Protein AF-A0A6C0KZI4-F1 (afdb_monomer)

Radius of gyration: 25.74 Å; Cα contacts (8 Å, |Δi|>4): 347; chains: 1; bounding box: 73×32×68 Å

Mean predicted aligned error: 11.59 Å

pLDDT: mean 83.64, std 12.95, range [33.88, 98.19]

Structure (mmCIF, N/CA/C/O backbone):
data_AF-A0A6C0KZI4-F1
#
_entry.id   AF-A0A6C0KZI4-F1
#
loop_
_atom_site.group_PDB
_atom_site.id
_atom_site.type_symbol
_atom_site.label_atom_id
_atom_site.label_alt_id
_atom_site.label_comp_id
_atom_site.label_asym_id
_atom_site.label_entity_id
_atom_site.label_seq_id
_atom_site.pdbx_PDB_ins_code
_atom_site.Cartn_x
_atom_site.Cartn_y
_atom_site.Cartn_z
_atom_site.occupancy
_atom_site.B_iso_or_equiv
_atom_site.auth_seq_id
_atom_site.auth_comp_id
_atom_site.auth_asym_id
_atom_site.auth_atom_id
_atom_site.pdbx_PDB_model_num
ATOM 1 N N . MET A 1 1 ? 4.232 13.228 -20.401 1.00 78.75 1 MET A N 1
ATOM 2 C CA . MET A 1 1 ? 4.445 11.769 -20.528 1.00 78.75 1 MET A CA 1
ATOM 3 C C . MET A 1 1 ? 5.920 11.418 -20.723 1.00 78.75 1 MET A C 1
ATOM 5 O O . MET A 1 1 ? 6.438 10.649 -19.926 1.00 78.75 1 MET A O 1
ATOM 9 N N . THR A 1 2 ? 6.624 12.038 -21.676 1.00 82.88 2 THR A N 1
ATOM 10 C CA . THR A 1 2 ? 8.046 11.784 -22.002 1.00 82.88 2 THR A CA 1
ATOM 11 C C . THR A 1 2 ? 8.991 11.798 -20.796 1.00 82.88 2 THR A C 1
ATOM 13 O O . THR A 1 2 ? 9.773 10.871 -20.620 1.00 82.88 2 THR A O 1
ATOM 16 N N . ARG A 1 3 ? 8.866 12.778 -19.887 1.00 87.00 3 ARG A N 1
ATOM 17 C CA . ARG A 1 3 ? 9.689 12.846 -18.661 1.00 87.00 3 ARG A CA 1
ATOM 18 C C . ARG A 1 3 ? 9.517 11.627 -17.746 1.00 87.00 3 ARG A C 1
ATOM 20 O O . ARG A 1 3 ? 10.496 11.126 -17.206 1.00 87.00 3 ARG A O 1
ATOM 27 N N . SER A 1 4 ? 8.284 11.151 -17.574 1.00 86.81 4 SER A N 1
ATOM 28 C CA . SER A 1 4 ? 7.986 9.971 -16.752 1.00 86.81 4 SER A CA 1
ATOM 29 C C . SER A 1 4 ? 8.530 8.696 -17.393 1.00 86.81 4 SER A C 1
ATOM 31 O O . SER A 1 4 ? 9.061 7.845 -16.687 1.00 86.81 4 SER A O 1
ATOM 33 N N . GLN A 1 5 ? 8.450 8.599 -18.725 1.00 88.19 5 GLN A N 1
ATOM 34 C CA . GLN A 1 5 ? 9.019 7.480 -19.476 1.00 88.19 5 GLN A CA 1
ATOM 35 C C . GLN A 1 5 ? 10.543 7.452 -19.396 1.00 88.19 5 GLN A C 1
ATOM 37 O O . GLN A 1 5 ? 11.127 6.411 -19.108 1.00 88.19 5 GLN A O 1
ATOM 42 N N . ARG A 1 6 ? 11.184 8.613 -19.545 1.00 88.62 6 ARG A N 1
ATOM 43 C CA . ARG A 1 6 ? 12.628 8.761 -19.366 1.00 88.62 6 ARG A CA 1
ATOM 44 C C . ARG A 1 6 ? 13.077 8.349 -17.969 1.00 88.62 6 ARG A C 1
ATOM 46 O O . ARG A 1 6 ? 13.981 7.535 -17.845 1.00 88.62 6 ARG A O 1
ATOM 53 N N . TRP A 1 7 ? 12.400 8.829 -16.928 1.00 89.75 7 TRP A N 1
ATOM 54 C CA . TRP A 1 7 ? 12.717 8.445 -15.552 1.00 89.75 7 TRP A CA 1
ATOM 55 C C . TRP A 1 7 ? 12.572 6.932 -15.316 1.00 89.75 7 TRP A C 1
ATOM 57 O O . TRP A 1 7 ? 13.416 6.317 -14.667 1.00 89.75 7 TRP A O 1
ATOM 67 N N . ALA A 1 8 ? 11.532 6.302 -15.870 1.00 88.06 8 ALA A N 1
ATOM 68 C CA . ALA A 1 8 ? 11.351 4.858 -15.755 1.00 88.06 8 ALA A CA 1
ATOM 69 C C . ALA A 1 8 ? 12.446 4.079 -16.503 1.00 88.06 8 ALA A C 1
ATOM 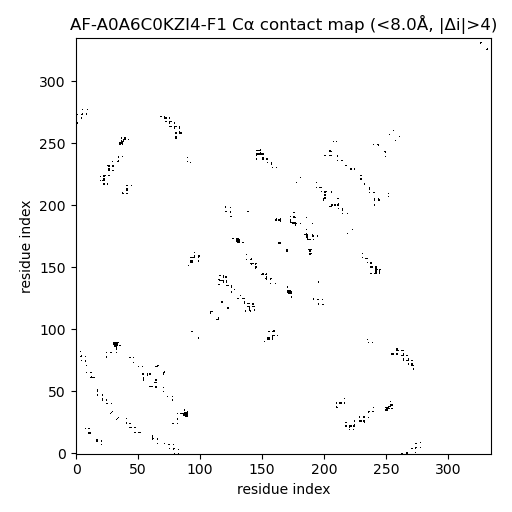71 O O . ALA A 1 8 ? 12.965 3.090 -15.985 1.00 88.06 8 ALA A O 1
ATOM 72 N N . ALA A 1 9 ? 12.843 4.551 -17.686 1.00 86.56 9 ALA A N 1
ATOM 73 C CA . ALA A 1 9 ? 13.948 3.985 -18.448 1.00 86.56 9 ALA A CA 1
ATOM 74 C C . ALA A 1 9 ? 15.293 4.135 -17.712 1.00 86.56 9 ALA A C 1
ATOM 76 O O . ALA A 1 9 ? 16.060 3.174 -17.637 1.00 86.56 9 ALA A O 1
ATOM 77 N N . GLU A 1 10 ? 15.559 5.290 -17.096 1.00 87.44 10 GLU A N 1
ATOM 78 C CA . GLU A 1 10 ? 16.732 5.525 -16.242 1.00 87.44 10 GLU A CA 1
ATOM 79 C C . GLU A 1 10 ? 16.726 4.593 -15.021 1.00 87.44 10 GLU A C 1
ATOM 81 O O . GLU A 1 10 ? 17.744 3.973 -14.708 1.00 87.44 10 GLU A O 1
ATOM 86 N N . LEU A 1 11 ? 15.568 4.408 -14.375 1.00 86.25 11 LEU A N 1
ATOM 87 C CA . LEU A 1 11 ? 15.424 3.489 -13.246 1.00 86.25 11 LEU A CA 1
ATOM 88 C C . LEU A 1 11 ? 15.812 2.058 -13.638 1.00 86.25 11 LEU A C 1
ATOM 90 O O . LEU A 1 11 ? 16.540 1.405 -12.892 1.00 86.25 11 LEU A O 1
ATOM 94 N N . LEU A 1 12 ? 15.382 1.575 -14.805 1.00 81.38 12 LEU A N 1
ATOM 95 C CA . LEU A 1 12 ? 15.759 0.249 -15.306 1.00 81.38 12 LEU A CA 1
ATOM 96 C C . LEU A 1 12 ? 17.228 0.099 -15.675 1.00 81.38 12 LEU A C 1
ATOM 98 O O . LEU A 1 12 ? 17.732 -1.020 -15.716 1.00 81.38 12 LEU A O 1
ATOM 102 N N . CYS A 1 13 ? 17.909 1.200 -15.980 1.00 76.88 13 CYS A N 1
ATOM 103 C CA . CYS A 1 13 ? 19.347 1.156 -16.200 1.00 76.88 13 CYS A CA 1
ATOM 104 C C . CYS A 1 13 ? 20.112 0.853 -14.901 1.00 76.88 13 CYS A C 1
ATOM 106 O O . CYS A 1 13 ? 21.297 0.538 -14.970 1.00 76.88 13 CYS A O 1
ATOM 108 N N . SER A 1 14 ? 19.455 0.923 -13.736 1.00 78.94 14 SER A N 1
ATOM 109 C CA . SER A 1 14 ? 20.041 0.554 -12.448 1.00 78.94 14 SER A CA 1
ATOM 110 C C . SER A 1 14 ? 19.835 -0.926 -12.108 1.00 78.94 14 SER A C 1
ATOM 112 O O . SER A 1 14 ? 18.779 -1.500 -12.370 1.00 78.94 14 SER A O 1
ATOM 114 N N . GLU A 1 15 ? 20.806 -1.520 -11.411 1.00 69.81 15 GLU A N 1
ATOM 115 C CA . GLU A 1 15 ? 20.783 -2.932 -10.982 1.00 69.81 15 GLU A CA 1
ATOM 116 C C . GLU A 1 15 ? 19.580 -3.302 -10.102 1.00 69.81 15 GLU A C 1
ATOM 118 O O . GLU A 1 15 ? 19.172 -4.457 -10.041 1.00 69.81 15 GLU A O 1
ATOM 123 N N . THR A 1 16 ? 18.976 -2.323 -9.423 1.00 76.31 16 THR A N 1
ATOM 124 C CA . THR A 1 16 ? 17.813 -2.542 -8.545 1.00 76.31 16 THR A CA 1
ATOM 125 C C . THR A 1 16 ? 16.510 -1.987 -9.123 1.00 76.31 16 THR A C 1
ATOM 127 O O . THR A 1 16 ? 15.483 -1.977 -8.436 1.00 76.31 16 THR A O 1
ATOM 130 N N . GLY A 1 17 ? 16.529 -1.555 -10.388 1.00 79.81 17 GLY A N 1
ATOM 131 C CA . GLY A 1 17 ? 15.449 -0.821 -11.041 1.00 79.81 17 GLY A CA 1
ATOM 132 C C . GLY A 1 17 ? 14.119 -1.559 -11.059 1.00 79.81 17 GLY A C 1
ATOM 133 O O . GLY A 1 17 ? 13.121 -1.050 -10.550 1.00 79.81 17 GLY A O 1
ATOM 134 N N . VAL A 1 18 ? 14.117 -2.799 -11.561 1.00 78.25 18 VAL A N 1
ATOM 135 C CA . VAL A 1 18 ? 12.909 -3.646 -11.661 1.00 78.25 18 VAL A CA 1
ATOM 136 C C . VAL A 1 18 ? 12.286 -3.887 -10.286 1.00 78.25 18 VAL A C 1
ATOM 138 O O . VAL A 1 18 ? 11.074 -3.799 -10.107 1.00 78.25 18 VAL A O 1
ATOM 141 N N . SER A 1 19 ? 13.126 -4.135 -9.281 1.00 75.31 19 SER A N 1
ATOM 142 C CA . SER A 1 19 ? 12.678 -4.366 -7.907 1.00 75.31 19 SER A CA 1
ATOM 143 C C . SER A 1 19 ? 12.056 -3.122 -7.266 1.00 75.31 19 SER A C 1
ATOM 145 O O . SER A 1 19 ? 11.149 -3.248 -6.446 1.00 75.31 19 SER A O 1
ATOM 147 N N . ARG A 1 20 ? 12.543 -1.923 -7.609 1.00 87.56 20 ARG A N 1
ATOM 148 C CA . ARG A 1 20 ? 12.025 -0.646 -7.092 1.00 87.56 20 ARG A CA 1
ATOM 149 C C . ARG A 1 20 ? 10.794 -0.155 -7.847 1.00 87.56 20 ARG A C 1
ATOM 151 O O . ARG A 1 20 ? 9.971 0.526 -7.243 1.00 87.56 20 ARG A O 1
ATOM 158 N N . LEU A 1 21 ? 10.654 -0.513 -9.123 1.00 88.88 21 LEU A N 1
ATOM 159 C CA . LEU A 1 21 ? 9.564 -0.052 -9.978 1.00 88.88 21 LEU A CA 1
ATOM 160 C C . LEU A 1 21 ? 8.192 -0.364 -9.370 1.00 88.88 21 LEU A C 1
ATOM 162 O O . LEU A 1 21 ? 7.370 0.535 -9.250 1.00 88.88 21 LEU A O 1
ATOM 166 N N . GLU A 1 22 ? 7.972 -1.592 -8.897 1.00 89.81 22 GLU A N 1
ATOM 167 C CA . GLU A 1 22 ? 6.695 -1.990 -8.286 1.00 89.81 22 GLU A CA 1
ATOM 168 C C . GLU A 1 22 ? 6.331 -1.142 -7.059 1.00 89.81 22 GLU A C 1
ATOM 170 O O . GLU A 1 22 ? 5.199 -0.681 -6.934 1.00 89.81 22 GLU A O 1
ATOM 175 N N . ALA A 1 23 ? 7.307 -0.867 -6.187 1.00 91.94 23 ALA A N 1
ATOM 176 C CA . ALA A 1 23 ? 7.100 -0.025 -5.011 1.00 91.94 23 ALA A CA 1
ATOM 177 C C . ALA A 1 23 ? 6.685 1.399 -5.404 1.00 91.94 23 ALA A C 1
ATOM 179 O O . ALA A 1 23 ? 5.841 2.007 -4.749 1.00 91.94 23 ALA A O 1
ATOM 180 N N . ILE A 1 24 ? 7.274 1.925 -6.479 1.00 92.31 24 ILE A N 1
ATOM 181 C CA . ILE A 1 24 ? 7.020 3.287 -6.951 1.00 92.31 24 ILE A CA 1
ATOM 182 C C . ILE A 1 24 ? 5.667 3.371 -7.659 1.00 92.31 24 ILE A C 1
ATOM 184 O O . ILE A 1 24 ? 4.913 4.302 -7.389 1.00 92.31 24 ILE A O 1
ATOM 188 N N . LEU A 1 25 ? 5.314 2.383 -8.487 1.00 92.44 25 LEU A N 1
ATOM 189 C CA . LEU A 1 25 ? 3.984 2.291 -9.098 1.00 92.44 25 LEU A CA 1
ATOM 190 C C . LEU A 1 25 ? 2.892 2.246 -8.021 1.00 92.44 25 LEU A C 1
ATOM 192 O O . LEU A 1 25 ? 1.944 3.029 -8.074 1.00 92.44 25 LEU A O 1
ATOM 196 N N . LEU A 1 26 ? 3.066 1.397 -7.001 1.00 93.50 26 LEU A N 1
ATOM 197 C CA . LEU A 1 26 ? 2.128 1.281 -5.884 1.00 93.50 26 LEU A CA 1
ATOM 198 C C . LEU A 1 26 ? 2.027 2.586 -5.076 1.00 93.50 26 LEU A C 1
ATOM 200 O O . LEU A 1 26 ? 0.925 3.022 -4.744 1.00 93.50 26 LEU A O 1
ATOM 204 N N . ALA A 1 27 ? 3.159 3.239 -4.800 1.00 92.94 27 ALA A N 1
ATOM 205 C CA . ALA A 1 27 ? 3.199 4.520 -4.099 1.00 92.94 27 ALA A CA 1
ATOM 206 C C . ALA A 1 27 ? 2.447 5.622 -4.867 1.00 92.94 27 ALA A C 1
ATOM 208 O O . ALA A 1 27 ? 1.532 6.237 -4.319 1.00 92.94 27 ALA A O 1
ATOM 209 N N . VAL A 1 28 ? 2.778 5.822 -6.146 1.00 91.62 28 VAL A N 1
ATOM 210 C CA . VAL A 1 28 ? 2.163 6.840 -7.018 1.00 91.62 28 VAL A CA 1
ATOM 211 C C . VAL A 1 28 ? 0.668 6.584 -7.193 1.00 91.62 28 VAL A C 1
ATOM 213 O O . VAL A 1 28 ? -0.128 7.524 -7.166 1.00 91.62 28 VAL A O 1
ATOM 216 N N . TRP A 1 29 ? 0.266 5.321 -7.336 1.00 92.62 29 TRP A N 1
ATOM 217 C CA . TRP A 1 29 ? -1.142 4.943 -7.367 1.00 92.62 29 TRP A CA 1
ATOM 218 C C . TRP A 1 29 ? -1.860 5.324 -6.079 1.00 92.62 29 TRP A C 1
ATOM 220 O O . TRP A 1 29 ? -2.878 6.005 -6.145 1.00 92.62 29 TRP A O 1
ATOM 230 N N . SER A 1 30 ? -1.316 4.949 -4.919 1.00 92.56 30 SER A N 1
ATOM 231 C CA . SER A 1 30 ? -1.952 5.232 -3.629 1.00 92.56 30 SER A CA 1
ATOM 232 C C . SER A 1 30 ? -2.103 6.733 -3.356 1.00 92.56 30 SER A C 1
ATOM 234 O O . SER A 1 30 ? -3.099 7.162 -2.784 1.00 92.56 30 SER A O 1
ATOM 236 N N . GLU A 1 31 ? -1.147 7.549 -3.806 1.00 89.62 31 GLU A N 1
ATOM 237 C CA . GLU A 1 31 ? -1.160 8.998 -3.581 1.00 89.62 31 GLU A CA 1
ATOM 238 C C . GLU A 1 31 ? -2.122 9.728 -4.531 1.00 89.62 31 GLU A C 1
ATOM 240 O O . GLU A 1 31 ? -2.792 10.680 -4.130 1.00 89.62 31 GLU A O 1
ATOM 245 N N . HIS A 1 32 ? -2.217 9.294 -5.792 1.00 86.56 32 HIS A N 1
ATOM 246 C CA . HIS A 1 32 ? -2.852 10.100 -6.841 1.00 86.56 32 HIS A CA 1
ATOM 247 C C . HIS A 1 32 ? -4.094 9.488 -7.492 1.00 86.56 32 HIS A C 1
ATOM 249 O O . HIS A 1 32 ? -4.856 10.212 -8.135 1.00 86.56 32 HIS A O 1
ATOM 255 N N . VAL A 1 33 ? -4.268 8.173 -7.396 1.00 84.94 33 VAL A N 1
ATOM 256 C CA . VAL A 1 33 ? -5.307 7.429 -8.122 1.00 84.94 33 VAL A CA 1
ATOM 257 C C . VAL A 1 33 ? -6.252 6.739 -7.142 1.00 84.94 33 VAL A C 1
ATOM 259 O O . VAL A 1 33 ? -7.464 6.919 -7.216 1.00 84.94 33 VAL A O 1
ATOM 262 N N . GLY A 1 34 ? -5.688 5.990 -6.198 1.00 84.19 34 GLY A N 1
ATOM 263 C CA . GLY A 1 34 ? -6.394 5.423 -5.062 1.00 84.19 34 GLY A CA 1
ATOM 264 C C . GLY A 1 34 ? -7.451 4.371 -5.416 1.00 84.19 34 GLY A C 1
ATOM 265 O O . GLY A 1 34 ? -7.349 3.632 -6.397 1.00 84.19 34 GLY A O 1
ATOM 266 N N . SER A 1 35 ? -8.481 4.309 -4.572 1.00 82.19 35 SER A N 1
ATOM 267 C CA . SER A 1 35 ? -9.512 3.264 -4.556 1.00 82.19 35 SER A CA 1
ATOM 268 C C . SER A 1 35 ? -10.380 3.200 -5.815 1.00 82.19 35 SER A C 1
ATOM 270 O O . SER A 1 35 ? -10.865 2.125 -6.164 1.00 82.19 35 SER A O 1
ATOM 272 N N . ALA A 1 36 ? -10.504 4.306 -6.556 1.00 79.06 36 ALA A N 1
ATOM 273 C CA . ALA A 1 36 ? -11.293 4.376 -7.786 1.00 79.06 36 ALA A CA 1
ATOM 274 C C . ALA A 1 36 ? -10.793 3.433 -8.896 1.00 79.06 36 ALA A C 1
ATOM 276 O O . ALA A 1 36 ? -11.540 3.116 -9.818 1.00 79.06 36 ALA A O 1
ATOM 277 N N . LEU A 1 37 ? -9.530 3.001 -8.826 1.00 85.12 37 LEU A N 1
ATOM 278 C CA . LEU A 1 37 ? -8.912 2.070 -9.772 1.00 85.12 37 LEU A CA 1
ATOM 279 C C . LEU A 1 37 ? -8.245 0.918 -9.012 1.00 85.12 37 LEU A C 1
ATOM 281 O O . LEU A 1 37 ? -7.058 0.629 -9.166 1.00 85.12 37 LEU A O 1
ATOM 285 N N . ALA A 1 38 ? -9.043 0.263 -8.168 1.00 84.44 38 ALA A N 1
ATOM 286 C CA . ALA A 1 38 ? -8.627 -0.780 -7.234 1.00 84.44 38 ALA A CA 1
ATOM 287 C C . ALA A 1 38 ? -7.894 -1.977 -7.871 1.00 84.44 38 ALA A C 1
ATOM 289 O O . ALA A 1 38 ? -7.095 -2.623 -7.201 1.00 84.44 38 ALA A O 1
ATOM 290 N N . ARG A 1 39 ? -8.145 -2.294 -9.151 1.00 85.62 39 ARG A N 1
ATOM 291 C CA . ARG A 1 39 ? -7.550 -3.462 -9.834 1.00 85.62 39 ARG A CA 1
ATOM 292 C C . ARG A 1 39 ? -6.096 -3.254 -10.270 1.00 85.62 39 ARG A C 1
ATOM 294 O O . ARG A 1 39 ? -5.390 -4.213 -10.566 1.00 85.62 39 ARG A O 1
ATOM 301 N N . TRP A 1 40 ? -5.656 -2.004 -10.367 1.00 88.06 40 TRP A N 1
ATOM 302 C CA . TRP A 1 40 ? -4.408 -1.654 -11.043 1.00 88.06 40 TRP A CA 1
ATOM 303 C C . TRP A 1 40 ? -3.143 -2.222 -10.383 1.00 88.06 40 TRP A C 1
ATOM 305 O O . TRP A 1 40 ? -2.292 -2.717 -11.125 1.00 88.06 40 TRP A O 1
ATOM 315 N N . PRO A 1 41 ? -3.018 -2.259 -9.038 1.00 89.00 41 PRO A N 1
ATOM 316 C CA . PRO A 1 41 ? -1.892 -2.928 -8.390 1.00 89.00 41 PRO A CA 1
ATOM 317 C C . PRO A 1 41 ? -1.720 -4.387 -8.831 1.00 89.00 41 PRO A C 1
ATOM 319 O O . PRO A 1 41 ? -0.603 -4.798 -9.130 1.00 89.00 41 PRO A O 1
ATOM 322 N N . GLY A 1 42 ? -2.816 -5.144 -8.958 1.00 85.12 42 GLY A N 1
ATOM 323 C CA . GLY A 1 42 ? -2.777 -6.533 -9.424 1.00 85.12 42 GLY A CA 1
ATOM 324 C C . GLY A 1 42 ? -2.311 -6.673 -10.875 1.00 85.12 42 GLY A C 1
ATOM 325 O O . GLY A 1 42 ? -1.530 -7.569 -11.194 1.00 85.12 42 GLY A O 1
ATOM 326 N N . VAL A 1 43 ? -2.724 -5.749 -11.748 1.00 85.31 43 VAL A N 1
ATOM 327 C CA . VAL A 1 43 ? -2.271 -5.707 -13.149 1.00 85.31 43 VAL A CA 1
ATOM 328 C C . VAL A 1 43 ? -0.762 -5.473 -13.211 1.00 85.31 43 VAL A C 1
ATOM 330 O O . VAL A 1 43 ? -0.037 -6.253 -13.831 1.00 85.31 43 VAL A O 1
ATOM 333 N N . TRP A 1 44 ? -0.255 -4.452 -12.515 1.00 87.38 44 TRP A N 1
ATOM 334 C CA . TRP A 1 44 ? 1.183 -4.174 -12.498 1.00 87.38 44 TRP A CA 1
ATOM 335 C C . TRP A 1 44 ? 1.990 -5.279 -11.843 1.00 87.38 44 TRP A C 1
ATOM 337 O O . TRP A 1 44 ? 3.086 -5.555 -12.315 1.00 87.38 44 TRP A O 1
ATOM 347 N N . HIS A 1 45 ? 1.465 -5.936 -10.810 1.00 85.62 45 HIS A N 1
ATOM 348 C CA . HIS A 1 45 ? 2.127 -7.083 -10.200 1.00 85.62 45 HIS A CA 1
ATOM 349 C C . HIS A 1 45 ? 2.415 -8.178 -11.233 1.00 85.62 45 HIS A C 1
ATOM 351 O O . HIS A 1 45 ? 3.549 -8.648 -11.333 1.00 85.62 45 HIS A O 1
ATOM 357 N N . GLY A 1 46 ? 1.428 -8.507 -12.076 1.00 85.19 46 GLY A N 1
ATOM 358 C CA . GLY A 1 46 ? 1.604 -9.439 -13.191 1.00 85.19 46 GLY A CA 1
ATOM 359 C C . GLY A 1 46 ? 2.657 -8.966 -14.201 1.00 85.19 46 GLY A C 1
ATOM 360 O O . GLY A 1 46 ? 3.556 -9.726 -14.564 1.00 85.19 46 GLY A O 1
ATOM 361 N N . HIS A 1 47 ? 2.615 -7.691 -14.607 1.00 86.75 47 HIS A N 1
ATOM 362 C CA . HIS A 1 47 ? 3.631 -7.128 -15.509 1.00 86.75 47 HIS A CA 1
ATOM 363 C C . HIS A 1 47 ? 5.039 -7.150 -14.896 1.00 86.75 47 HIS A C 1
ATOM 365 O O . HIS A 1 47 ? 6.002 -7.473 -15.588 1.00 86.75 47 HIS A O 1
ATOM 371 N N . ILE A 1 48 ? 5.176 -6.841 -13.605 1.00 86.31 48 ILE A N 1
ATOM 372 C CA . ILE A 1 48 ? 6.450 -6.873 -12.880 1.00 86.31 48 ILE A CA 1
ATOM 373 C C . ILE A 1 48 ? 6.962 -8.308 -12.740 1.00 86.31 48 ILE A C 1
ATOM 375 O O . ILE A 1 48 ? 8.166 -8.519 -12.868 1.00 86.31 48 ILE A O 1
ATOM 379 N N . GLY A 1 49 ? 6.084 -9.290 -12.521 1.00 86.31 49 GLY A N 1
ATOM 380 C CA . GLY A 1 49 ? 6.435 -10.712 -12.555 1.00 86.31 49 GLY A CA 1
ATOM 381 C C . GLY A 1 49 ? 7.102 -11.090 -13.878 1.00 86.31 49 GLY A C 1
ATOM 382 O O . GLY A 1 49 ? 8.244 -11.546 -13.880 1.00 86.31 49 GLY A O 1
ATOM 383 N N . ALA A 1 50 ? 6.464 -10.749 -15.001 1.00 88.06 50 ALA A N 1
ATOM 384 C CA . ALA A 1 50 ? 7.026 -10.979 -16.333 1.00 88.06 50 ALA A CA 1
ATOM 385 C C . ALA A 1 50 ? 8.356 -10.231 -16.562 1.00 88.06 50 ALA A C 1
ATOM 387 O O . ALA A 1 50 ? 9.265 -10.744 -17.214 1.00 88.06 50 ALA A O 1
ATOM 388 N N . LEU A 1 51 ? 8.506 -9.019 -16.014 1.00 88.00 51 LEU A N 1
ATOM 389 C CA . LEU A 1 51 ? 9.768 -8.272 -16.072 1.00 88.00 51 LEU A CA 1
ATOM 390 C C . LEU A 1 51 ? 10.872 -8.948 -15.245 1.00 88.00 51 LEU A C 1
ATOM 392 O O . LEU A 1 51 ? 12.013 -9.011 -15.693 1.00 88.00 51 LEU A O 1
ATOM 396 N N . ARG A 1 52 ? 10.561 -9.486 -14.062 1.00 86.19 52 ARG A N 1
ATOM 397 C CA . ARG A 1 52 ? 11.525 -10.243 -13.244 1.00 86.19 52 ARG A CA 1
ATOM 398 C C . ARG A 1 52 ? 11.966 -11.519 -13.948 1.00 86.19 52 ARG A C 1
ATOM 400 O O . ARG A 1 52 ? 13.159 -11.799 -13.991 1.00 86.19 52 ARG A O 1
ATOM 407 N N . GLU A 1 53 ? 11.027 -12.255 -14.533 1.00 88.00 53 GLU A N 1
ATOM 408 C CA . GLU A 1 53 ? 11.324 -13.447 -15.328 1.00 88.00 53 GLU A CA 1
ATOM 409 C C . GLU A 1 53 ? 12.235 -13.115 -16.505 1.00 88.00 53 GLU A C 1
ATOM 411 O O . GLU A 1 53 ? 13.271 -13.754 -16.674 1.00 88.00 53 GLU A O 1
ATOM 416 N N . ALA A 1 54 ? 11.916 -12.076 -17.278 1.00 88.12 54 ALA A N 1
ATOM 417 C CA . ALA A 1 54 ? 12.752 -11.665 -18.399 1.00 88.12 54 ALA A CA 1
ATOM 418 C C . ALA A 1 54 ? 14.157 -11.209 -17.957 1.00 88.12 54 ALA A C 1
ATOM 420 O O . ALA A 1 54 ? 15.131 -11.453 -18.666 1.00 88.12 54 ALA A O 1
ATOM 421 N N . TRP A 1 55 ? 14.290 -10.599 -16.773 1.00 86.94 55 TRP A N 1
ATOM 422 C CA . TRP A 1 55 ? 15.593 -10.244 -16.197 1.00 86.94 55 TRP A CA 1
ATOM 423 C C . TRP A 1 55 ? 16.419 -11.479 -15.815 1.00 86.94 55 TRP A C 1
ATOM 425 O O . TRP A 1 55 ? 17.616 -11.528 -16.098 1.00 86.94 55 TRP A O 1
ATOM 435 N N . MET A 1 56 ? 15.780 -12.507 -15.248 1.00 85.88 56 MET A N 1
ATOM 436 C CA . MET A 1 56 ? 16.437 -13.787 -14.958 1.00 85.88 56 MET A CA 1
ATOM 437 C C . MET A 1 56 ? 16.887 -14.501 -16.241 1.00 85.88 56 MET A C 1
ATOM 439 O O . MET A 1 56 ? 18.017 -14.976 -16.303 1.00 85.88 56 MET A O 1
ATOM 443 N N . HIS A 1 57 ? 16.055 -14.516 -17.290 1.00 87.69 57 HIS A N 1
ATOM 444 C CA . HIS A 1 57 ? 16.414 -15.100 -18.592 1.00 87.69 57 HIS A CA 1
ATOM 445 C C . HIS A 1 57 ? 17.551 -14.346 -19.292 1.00 87.69 57 HIS A C 1
ATOM 447 O O . HIS A 1 57 ? 18.331 -14.947 -20.023 1.00 87.69 57 HIS A O 1
ATOM 453 N N . ALA A 1 58 ? 17.683 -13.042 -19.040 1.00 85.50 58 ALA A N 1
ATOM 454 C CA . ALA A 1 58 ? 18.817 -12.248 -19.501 1.00 85.50 58 ALA A CA 1
ATOM 455 C C . ALA A 1 58 ? 20.113 -12.514 -18.703 1.00 85.50 58 ALA A C 1
ATOM 457 O O . ALA A 1 58 ? 21.106 -11.821 -18.910 1.00 85.50 58 ALA A O 1
ATOM 458 N N . GLY A 1 59 ? 20.117 -13.464 -17.759 1.00 83.56 59 GLY A N 1
ATOM 459 C CA . GLY A 1 59 ? 21.278 -13.779 -16.923 1.00 83.56 59 GLY A CA 1
ATOM 460 C C . GLY A 1 59 ? 21.684 -12.639 -15.985 1.00 83.56 59 GLY A C 1
ATOM 461 O O . GLY A 1 59 ? 22.844 -12.554 -15.593 1.00 83.56 59 GLY A O 1
ATOM 462 N N . GLY A 1 60 ? 20.759 -11.726 -15.665 1.00 78.75 60 GLY A N 1
ATOM 463 C CA . GLY A 1 60 ? 21.058 -10.506 -14.914 1.00 78.75 60 GLY A CA 1
ATOM 464 C C . GLY A 1 60 ? 21.760 -9.408 -15.725 1.00 78.75 60 GLY A C 1
ATOM 465 O O . GLY A 1 60 ? 22.122 -8.378 -15.154 1.00 78.75 60 GLY A O 1
ATOM 466 N N . ASP A 1 61 ? 21.936 -9.574 -17.043 1.00 83.69 61 ASP A N 1
ATOM 467 C CA . ASP A 1 61 ? 22.491 -8.529 -17.905 1.00 83.69 61 ASP A CA 1
ATOM 468 C C . ASP A 1 61 ? 21.464 -7.407 -18.132 1.00 83.69 61 ASP A C 1
ATOM 470 O O . ASP A 1 61 ? 20.552 -7.497 -18.963 1.00 83.69 61 ASP A O 1
ATOM 474 N N . ASN A 1 62 ? 21.653 -6.296 -17.415 1.00 80.69 62 ASN A N 1
ATOM 475 C CA . ASN A 1 62 ? 20.814 -5.104 -17.531 1.00 80.69 62 ASN A CA 1
ATOM 476 C C . ASN A 1 62 ? 20.803 -4.515 -18.947 1.00 80.69 62 ASN A C 1
ATOM 478 O O . ASN A 1 62 ? 19.814 -3.890 -19.333 1.00 80.69 62 ASN A O 1
ATOM 482 N N . ARG A 1 63 ? 21.873 -4.688 -19.735 1.00 81.12 63 ARG A N 1
ATOM 483 C CA . ARG A 1 63 ? 21.945 -4.183 -21.109 1.00 81.12 63 ARG A CA 1
ATOM 484 C C . ARG A 1 63 ? 21.063 -5.012 -22.033 1.00 81.12 63 ARG A C 1
ATOM 486 O O . ARG A 1 63 ? 20.298 -4.420 -22.791 1.00 81.12 63 ARG A O 1
ATOM 493 N N . LEU A 1 64 ? 21.154 -6.339 -21.961 1.00 83.31 64 LEU A N 1
ATOM 494 C CA . LEU A 1 64 ? 20.292 -7.242 -22.728 1.00 83.31 64 LEU A CA 1
ATOM 495 C C . LEU A 1 64 ? 18.822 -7.036 -22.344 1.00 83.31 64 LEU A C 1
ATOM 497 O O . LEU A 1 64 ? 17.970 -6.850 -23.211 1.00 83.31 64 LEU A O 1
ATOM 501 N N . PHE A 1 65 ? 18.553 -6.959 -21.040 1.00 86.19 65 PHE A N 1
ATOM 502 C CA . PHE A 1 65 ? 17.226 -6.719 -20.489 1.00 86.19 65 PHE A CA 1
ATOM 503 C C . PHE A 1 65 ? 16.615 -5.399 -20.991 1.00 86.19 65 PHE A C 1
ATOM 505 O O . PHE A 1 65 ? 15.576 -5.395 -21.651 1.00 86.19 65 PHE A O 1
ATOM 512 N N . ARG A 1 66 ? 17.273 -4.255 -20.756 1.00 82.31 66 ARG A N 1
ATOM 513 C CA . ARG A 1 66 ? 16.710 -2.933 -21.101 1.00 82.31 66 ARG A CA 1
ATOM 514 C C . ARG A 1 66 ? 16.589 -2.684 -22.606 1.00 82.31 66 ARG A C 1
ATOM 516 O O . ARG A 1 66 ? 15.879 -1.767 -23.013 1.00 82.31 66 ARG A O 1
ATOM 523 N N . ASN A 1 67 ? 17.312 -3.443 -23.430 1.00 84.12 67 ASN A N 1
ATOM 524 C CA . ASN A 1 67 ? 17.280 -3.310 -24.886 1.00 84.12 67 ASN A CA 1
ATOM 525 C C . ASN A 1 67 ? 16.191 -4.146 -25.557 1.00 84.12 67 ASN A C 1
ATOM 527 O O . ASN A 1 67 ? 15.957 -3.967 -26.747 1.00 84.12 67 ASN A O 1
ATOM 531 N N . SER A 1 68 ? 15.492 -5.000 -24.810 1.00 88.31 68 SER A N 1
ATOM 532 C CA . SER A 1 68 ? 14.336 -5.723 -25.330 1.00 88.31 68 SER A CA 1
ATOM 533 C C . SER A 1 68 ? 13.156 -4.770 -25.571 1.00 88.31 68 SER A C 1
ATOM 535 O O . SER A 1 68 ? 12.660 -4.165 -24.612 1.00 88.31 68 SER A O 1
ATOM 537 N N . PRO A 1 69 ? 12.629 -4.665 -26.807 1.00 88.12 69 PRO A N 1
ATOM 538 C CA . PRO A 1 69 ? 11.460 -3.834 -27.091 1.00 88.12 69 PRO A CA 1
ATOM 539 C C . PRO A 1 69 ? 10.242 -4.228 -26.249 1.00 88.12 69 PRO A C 1
ATOM 541 O O . PRO A 1 69 ? 9.522 -3.367 -25.757 1.00 88.12 69 PRO A O 1
ATOM 544 N N . ALA A 1 70 ? 10.036 -5.527 -26.007 1.00 88.38 70 ALA A N 1
ATOM 545 C CA . ALA A 1 70 ? 8.926 -6.016 -25.192 1.00 88.38 70 ALA A CA 1
ATOM 546 C C . ALA A 1 70 ? 8.981 -5.492 -23.745 1.00 88.38 70 ALA A C 1
ATOM 548 O O . ALA A 1 70 ? 7.947 -5.161 -23.165 1.00 88.38 70 ALA A O 1
ATOM 549 N N . ILE A 1 71 ? 10.184 -5.378 -23.174 1.00 88.44 71 ILE A N 1
ATOM 550 C CA . ILE A 1 71 ? 10.403 -4.837 -21.824 1.00 88.44 71 ILE A CA 1
ATOM 551 C C . ILE A 1 71 ? 10.089 -3.341 -21.798 1.00 88.44 71 ILE A C 1
ATOM 553 O O . ILE A 1 71 ? 9.341 -2.883 -20.931 1.00 88.44 71 ILE A O 1
ATOM 557 N N . ARG A 1 72 ? 10.612 -2.593 -22.778 1.00 88.25 72 ARG A N 1
ATOM 558 C CA . ARG A 1 72 ? 10.373 -1.149 -22.918 1.00 88.25 72 ARG A CA 1
ATOM 559 C C . ARG A 1 72 ? 8.880 -0.843 -23.040 1.00 88.25 72 ARG A C 1
ATOM 561 O O . ARG A 1 72 ? 8.376 0.006 -22.310 1.00 88.25 72 ARG A O 1
ATOM 568 N N . HIS A 1 73 ? 8.162 -1.592 -23.881 1.00 88.56 73 HIS A N 1
ATOM 569 C CA . HIS A 1 73 ? 6.720 -1.431 -24.063 1.00 88.56 73 HIS A CA 1
ATOM 570 C C . HIS A 1 73 ? 5.926 -1.704 -22.780 1.00 88.56 73 HIS A C 1
ATOM 572 O O . HIS A 1 73 ? 5.107 -0.876 -22.393 1.00 88.56 73 HIS A O 1
ATOM 578 N N . LYS A 1 74 ? 6.194 -2.813 -22.072 1.00 89.00 74 LYS A N 1
ATOM 579 C CA . LYS A 1 74 ? 5.486 -3.138 -20.816 1.00 89.00 74 LYS A CA 1
ATOM 580 C C . LYS A 1 74 ? 5.635 -2.043 -19.761 1.00 89.00 74 LYS A C 1
ATOM 582 O O . LYS A 1 74 ? 4.716 -1.772 -18.997 1.00 89.00 74 LYS A O 1
ATOM 587 N N . ILE A 1 75 ? 6.800 -1.413 -19.700 1.00 88.06 75 ILE A N 1
ATOM 588 C CA . ILE A 1 75 ? 7.071 -0.369 -18.708 1.00 88.06 75 ILE A CA 1
ATOM 589 C C . ILE A 1 75 ? 6.433 0.941 -19.122 1.00 88.06 75 ILE A C 1
ATOM 591 O O . ILE A 1 75 ? 5.817 1.606 -18.287 1.00 88.06 75 ILE A O 1
ATOM 595 N N . ALA A 1 76 ? 6.521 1.265 -20.410 1.00 88.12 76 ALA A N 1
ATOM 596 C CA . ALA A 1 76 ? 5.845 2.421 -20.955 1.00 88.12 76 ALA A CA 1
ATOM 597 C C . ALA A 1 76 ? 4.334 2.355 -20.755 1.00 88.12 76 ALA A C 1
ATOM 599 O O . ALA A 1 76 ? 3.730 3.365 -20.401 1.00 88.12 76 ALA A O 1
ATOM 600 N N . GLU A 1 77 ? 3.755 1.165 -20.867 1.00 88.06 77 GLU A N 1
ATOM 601 C CA . GLU A 1 77 ? 2.362 0.886 -20.551 1.00 88.06 77 GLU A CA 1
ATOM 602 C C . GLU A 1 77 ? 2.050 1.108 -19.056 1.00 88.06 77 GLU A C 1
ATOM 604 O O . GLU A 1 77 ? 1.209 1.948 -18.729 1.00 88.06 77 GLU A O 1
ATOM 609 N N . CYS A 1 78 ? 2.774 0.457 -18.132 1.00 88.31 78 CYS A N 1
ATOM 610 C CA . CYS A 1 78 ? 2.563 0.620 -16.683 1.00 88.31 78 CYS A CA 1
ATOM 611 C C . CYS A 1 78 ? 2.648 2.088 -16.226 1.00 88.31 78 CYS A C 1
ATOM 613 O O . CYS A 1 78 ? 1.804 2.566 -15.464 1.00 88.31 78 CYS A O 1
ATOM 615 N N . VAL A 1 79 ? 3.665 2.813 -16.699 1.00 89.62 79 VAL A N 1
ATOM 616 C CA . VAL A 1 79 ? 3.876 4.234 -16.383 1.00 89.62 79 VAL A CA 1
ATOM 617 C C . VAL A 1 79 ? 2.840 5.102 -17.091 1.00 89.62 79 VAL A C 1
ATOM 619 O O . VAL A 1 79 ? 2.312 6.044 -16.499 1.00 89.62 79 VAL A O 1
ATOM 622 N N . GLY A 1 80 ? 2.523 4.775 -18.344 1.00 89.31 80 GLY A N 1
ATOM 623 C CA . GLY A 1 80 ? 1.547 5.472 -19.172 1.00 89.31 80 GLY A CA 1
ATOM 624 C C . GLY A 1 80 ? 0.183 5.515 -18.504 1.00 89.31 80 GLY A C 1
ATOM 625 O O . GLY A 1 80 ? -0.356 6.609 -18.336 1.00 89.31 80 GLY A O 1
ATOM 626 N N . TYR A 1 81 ? -0.307 4.366 -18.021 1.00 88.69 81 TYR A N 1
ATOM 627 C CA . TYR A 1 81 ? -1.572 4.264 -17.289 1.00 88.69 81 TYR A CA 1
ATOM 628 C C . TYR A 1 81 ? -1.636 5.228 -16.105 1.00 88.69 81 TYR A C 1
ATOM 630 O O . TYR A 1 81 ? -2.600 5.979 -15.973 1.00 88.69 81 TYR A O 1
ATOM 638 N N . LEU A 1 82 ? -0.586 5.288 -15.281 1.00 88.31 82 LEU A N 1
ATOM 639 C CA . LEU A 1 82 ? -0.529 6.224 -14.158 1.00 88.31 82 LEU A CA 1
ATOM 640 C C . LEU A 1 82 ? -0.491 7.687 -14.596 1.00 88.31 82 LEU A C 1
ATOM 642 O O . LEU A 1 82 ? -1.047 8.538 -13.903 1.00 88.31 82 LEU A O 1
ATOM 646 N N . VAL A 1 83 ? 0.170 8.008 -15.707 1.00 88.56 83 VAL A N 1
ATOM 647 C CA . VAL A 1 83 ? 0.278 9.386 -16.202 1.00 88.56 83 VAL A CA 1
ATOM 648 C C . VAL A 1 83 ? -1.062 9.894 -16.734 1.00 88.56 83 VAL A C 1
ATOM 650 O O . VAL A 1 83 ? -1.419 11.029 -16.427 1.00 88.56 83 VAL A O 1
ATOM 653 N N . VAL A 1 84 ? -1.801 9.074 -17.489 1.00 88.00 84 VAL A N 1
ATOM 654 C CA . VAL A 1 84 ? -3.092 9.474 -18.086 1.00 88.00 84 VAL A CA 1
ATOM 655 C C . VAL A 1 84 ? -4.280 9.319 -17.143 1.00 88.00 84 VAL A C 1
ATOM 657 O O . VAL A 1 84 ? -5.339 9.882 -17.407 1.00 88.00 84 VAL A O 1
ATOM 660 N N . ALA A 1 85 ? -4.127 8.555 -16.058 1.00 85.81 85 ALA A N 1
ATOM 661 C CA . ALA A 1 85 ? -5.193 8.339 -15.092 1.00 85.81 85 ALA A CA 1
ATOM 662 C C . ALA A 1 85 ? -5.752 9.663 -14.564 1.00 85.81 85 ALA A C 1
ATOM 664 O O . ALA A 1 85 ? -4.997 10.540 -14.123 1.00 85.81 85 ALA A O 1
ATOM 665 N N . ALA A 1 86 ? -7.082 9.757 -14.514 1.00 83.12 86 ALA A N 1
ATOM 666 C CA . ALA A 1 86 ? -7.754 10.823 -13.790 1.00 83.12 86 ALA A CA 1
ATOM 667 C C . ALA A 1 86 ? -7.295 10.804 -12.327 1.00 83.12 86 ALA A C 1
ATOM 669 O O . ALA A 1 86 ? -7.402 9.788 -11.635 1.00 83.12 86 ALA A O 1
ATOM 670 N N . LYS A 1 87 ? -6.763 11.933 -11.861 1.00 84.44 87 LYS A N 1
ATOM 671 C CA . LYS A 1 87 ? -6.268 12.067 -10.494 1.00 84.44 87 LYS A CA 1
ATOM 672 C C . LYS A 1 87 ? -7.465 12.193 -9.563 1.00 84.44 87 LYS A C 1
ATOM 674 O O . LYS A 1 87 ? -8.179 13.191 -9.601 1.00 84.44 87 LYS A O 1
ATOM 679 N N . LYS A 1 88 ? -7.696 11.163 -8.757 1.00 78.81 88 LYS A N 1
ATOM 680 C CA . LYS A 1 88 ? -8.755 11.120 -7.748 1.00 78.81 88 LYS A CA 1
ATOM 681 C C . LYS A 1 88 ? -8.092 10.897 -6.396 1.00 78.81 88 LYS A C 1
ATOM 683 O O . LYS A 1 88 ? -8.008 9.760 -5.937 1.00 78.81 88 LYS A O 1
ATOM 688 N N . PRO A 1 89 ? -7.541 11.959 -5.784 1.00 69.81 89 PRO A N 1
ATOM 689 C CA . PRO A 1 89 ? -6.904 11.815 -4.493 1.00 69.81 89 PRO A CA 1
ATOM 690 C C . PRO A 1 89 ? -7.944 11.330 -3.485 1.00 69.81 89 PRO A C 1
ATOM 692 O O . PRO A 1 89 ? -9.065 11.833 -3.403 1.00 69.81 89 PRO A O 1
ATOM 695 N N . ARG A 1 90 ? -7.550 10.317 -2.727 1.00 83.12 90 ARG A N 1
ATOM 696 C CA . ARG A 1 90 ? -8.291 9.807 -1.575 1.00 83.12 90 ARG A CA 1
ATOM 697 C C . ARG A 1 90 ? -8.516 10.911 -0.522 1.00 83.12 90 ARG A C 1
ATOM 699 O O . ARG A 1 90 ? -7.793 11.912 -0.526 1.00 83.12 90 ARG A O 1
ATOM 706 N N . PRO A 1 91 ? -9.456 10.724 0.426 1.00 84.44 91 PRO A N 1
ATOM 707 C CA . PRO A 1 91 ? -9.623 11.642 1.549 1.00 84.44 91 PRO A CA 1
ATOM 708 C C . PRO A 1 91 ? -8.304 11.902 2.285 1.00 84.44 91 PRO A C 1
ATOM 710 O O . PRO A 1 91 ? -7.474 10.997 2.441 1.00 84.44 91 PRO A O 1
ATOM 713 N N . SER A 1 92 ? -8.132 13.142 2.751 1.00 85.56 92 SER A N 1
ATOM 714 C CA . SER A 1 92 ? -6.941 13.556 3.495 1.00 85.56 92 SER A CA 1
ATOM 715 C C . SER A 1 92 ? -6.725 12.663 4.716 1.00 85.56 92 SER A C 1
ATOM 717 O O . SER A 1 92 ? -7.666 12.344 5.444 1.00 85.56 92 SER A O 1
ATOM 719 N N . VAL A 1 93 ? -5.476 12.260 4.947 1.00 89.19 93 VAL A N 1
ATOM 720 C CA . VAL A 1 93 ? -5.120 11.471 6.132 1.00 89.19 93 VAL A CA 1
ATOM 721 C C . VAL A 1 93 ? -4.805 12.409 7.271 1.00 89.19 93 VAL A C 1
ATOM 723 O O . VAL A 1 93 ? -3.947 13.279 7.084 1.00 89.19 93 VAL A O 1
ATOM 726 N N . PRO A 1 94 ? -5.402 12.187 8.454 1.00 90.25 94 PRO A N 1
ATOM 727 C CA . PRO A 1 94 ? -5.035 12.922 9.652 1.00 90.25 94 PRO A CA 1
ATOM 728 C C . PRO A 1 94 ? -3.518 12.935 9.856 1.00 90.25 94 PRO A C 1
ATOM 730 O O . PRO A 1 94 ? -2.816 11.939 9.614 1.00 90.25 94 PRO A O 1
ATOM 733 N N . LYS A 1 95 ? -2.974 14.073 10.288 1.00 89.44 95 LYS A N 1
ATOM 734 C CA . LYS A 1 95 ? -1.571 14.115 10.701 1.00 89.44 95 LYS A CA 1
ATOM 735 C C . LYS A 1 95 ? -1.458 13.440 12.064 1.00 89.44 95 LYS A C 1
ATOM 737 O O . LYS A 1 95 ? -2.384 13.488 12.867 1.00 89.44 95 LYS A O 1
ATOM 742 N N . SER A 1 96 ? -0.300 12.854 12.363 1.00 86.62 96 SER A N 1
ATOM 743 C CA . SER A 1 96 ? -0.059 12.251 13.682 1.00 86.62 96 SER A CA 1
ATOM 744 C C . SER A 1 96 ? -0.274 13.256 14.825 1.00 86.62 96 SER A C 1
ATOM 746 O O . SER A 1 96 ? -0.748 12.872 15.886 1.00 86.62 96 SER A O 1
ATOM 748 N N . THR A 1 97 ? -0.001 14.548 14.598 1.00 85.38 97 THR A N 1
ATOM 749 C CA . THR A 1 97 ? -0.286 15.632 15.555 1.00 85.38 97 THR A CA 1
ATOM 750 C C . THR A 1 97 ? -1.769 15.779 15.874 1.00 85.38 97 THR A C 1
ATOM 752 O O . THR A 1 97 ? -2.114 16.062 17.016 1.00 85.38 97 THR A O 1
ATOM 755 N N . ASP A 1 98 ? -2.634 15.594 14.879 1.00 85.19 98 ASP A N 1
ATOM 756 C CA . ASP A 1 98 ? -4.083 15.737 15.031 1.00 85.19 98 ASP A CA 1
ATOM 757 C C . ASP A 1 98 ? -4.620 14.552 15.837 1.00 85.19 98 ASP A C 1
ATOM 759 O O . ASP A 1 98 ? -5.355 14.727 16.806 1.00 85.19 98 ASP A O 1
ATOM 763 N N . VAL A 1 99 ? -4.120 13.352 15.528 1.00 85.56 99 VAL A N 1
ATOM 764 C CA . VAL A 1 99 ? -4.457 12.126 16.258 1.00 85.56 99 VAL A CA 1
ATOM 765 C C . VAL A 1 99 ? -4.064 12.205 17.733 1.00 85.56 99 VAL A C 1
ATOM 767 O O . VAL A 1 99 ? -4.844 11.810 18.593 1.00 85.56 99 VAL A O 1
ATOM 770 N N . PHE A 1 100 ? -2.887 12.752 18.056 1.00 80.88 100 PHE A N 1
ATOM 771 C CA . PHE A 1 100 ? -2.468 12.906 19.452 1.00 80.88 100 PHE A CA 1
ATOM 772 C C . PHE A 1 100 ? -3.303 13.917 20.238 1.00 80.88 100 PHE A C 1
ATOM 774 O O . PHE A 1 100 ? -3.511 13.711 21.430 1.00 80.88 100 PHE A O 1
ATOM 781 N N . LYS A 1 101 ? -3.799 14.984 19.602 1.00 81.06 101 LYS A N 1
ATOM 782 C CA . LYS A 1 101 ? -4.691 15.945 20.273 1.00 81.06 101 LYS A CA 1
ATOM 783 C C . LYS A 1 101 ? -6.010 15.294 20.676 1.00 81.06 101 LYS A C 1
ATOM 785 O O . LYS A 1 101 ? -6.518 15.548 21.761 1.00 81.06 101 LYS A O 1
ATOM 790 N N . GLU A 1 102 ? -6.535 14.427 19.820 1.00 82.00 102 GLU A N 1
ATOM 791 C CA . GLU A 1 102 ? -7.759 13.672 20.092 1.00 82.00 102 GLU A CA 1
ATOM 792 C C . GLU A 1 102 ? -7.520 12.453 20.999 1.00 82.00 102 GLU A C 1
ATOM 794 O O . GLU A 1 102 ? -8.472 11.895 21.547 1.00 82.00 102 GLU A O 1
ATOM 799 N N . ALA A 1 103 ? -6.262 12.048 21.203 1.00 76.81 103 ALA A N 1
ATOM 800 C CA . ALA A 1 103 ? -5.934 10.818 21.910 1.00 76.81 103 ALA A CA 1
ATOM 801 C C . ALA A 1 103 ? -6.430 10.799 23.360 1.00 76.81 103 ALA A C 1
ATOM 803 O O . ALA A 1 103 ? -6.889 9.758 23.819 1.00 76.81 103 ALA A O 1
ATOM 804 N N . GLU A 1 104 ? -6.384 11.924 24.077 1.00 74.75 104 GLU A N 1
ATOM 805 C CA . GLU A 1 104 ? -6.870 11.990 25.463 1.00 74.75 104 GLU A CA 1
ATOM 806 C C . GLU A 1 104 ? -8.395 11.845 25.549 1.00 74.75 104 GLU A C 1
ATOM 808 O O . GLU A 1 104 ? -8.898 11.052 26.346 1.00 74.75 104 GLU A O 1
ATOM 813 N N . ALA A 1 105 ? -9.138 12.513 24.662 1.00 78.44 105 ALA A N 1
ATOM 814 C CA . ALA A 1 105 ? -10.593 12.374 24.589 1.00 78.44 105 ALA A CA 1
ATOM 815 C C . ALA A 1 105 ? -11.005 10.940 24.222 1.00 78.44 105 ALA A C 1
ATOM 817 O O . ALA A 1 105 ? -11.940 10.374 24.789 1.00 78.44 105 ALA A O 1
ATOM 818 N N . VAL A 1 106 ? -10.274 10.317 23.298 1.00 82.00 106 VAL A N 1
ATOM 819 C CA . VAL A 1 106 ? -10.538 8.937 22.894 1.00 82.00 106 VAL A CA 1
ATOM 820 C C . VAL A 1 106 ? -10.144 7.941 23.982 1.00 82.00 106 VAL A C 1
ATOM 822 O O . VAL A 1 106 ? -10.887 6.990 24.206 1.00 82.00 106 VAL A O 1
ATOM 825 N N . LYS A 1 107 ? -9.039 8.155 24.707 1.00 80.69 107 LYS A N 1
ATOM 826 C CA . LYS A 1 107 ? -8.702 7.341 25.883 1.00 80.69 107 LYS A CA 1
ATOM 827 C C . LYS A 1 107 ? -9.824 7.405 26.910 1.00 80.69 107 LYS A C 1
ATOM 829 O O . LYS A 1 107 ? -10.258 6.350 27.355 1.00 80.69 107 LYS A O 1
ATOM 834 N N . ALA A 1 108 ? -10.322 8.595 27.244 1.00 79.12 108 ALA A N 1
ATOM 835 C CA . ALA A 1 108 ? -11.441 8.742 28.173 1.00 79.12 108 ALA A CA 1
ATOM 836 C C . ALA A 1 108 ? -12.675 7.948 27.706 1.00 79.12 108 ALA A C 1
ATOM 838 O O . ALA A 1 108 ? -13.224 7.171 28.483 1.00 79.12 108 ALA A O 1
ATOM 839 N N . ARG A 1 109 ? -13.027 8.040 26.415 1.00 81.69 109 ARG A N 1
ATOM 840 C CA . ARG A 1 109 ? -14.129 7.270 25.810 1.00 81.69 109 ARG A CA 1
ATOM 841 C C . ARG A 1 109 ? -13.926 5.751 25.886 1.00 81.69 109 ARG A C 1
ATOM 843 O O . ARG A 1 109 ? -14.861 4.999 26.126 1.00 81.69 109 ARG A O 1
ATOM 850 N N . LEU A 1 110 ? -12.700 5.277 25.672 1.00 83.31 110 LEU A N 1
ATOM 851 C CA . LEU A 1 110 ? -12.398 3.846 25.764 1.00 83.31 110 LEU A CA 1
ATOM 852 C C . LEU A 1 110 ? -12.524 3.319 27.204 1.00 83.31 110 LEU A C 1
ATOM 854 O O . LEU A 1 110 ? -12.857 2.151 27.383 1.00 83.31 110 LEU A O 1
ATOM 858 N N . HIS A 1 111 ? -12.293 4.161 28.218 1.00 79.44 111 HIS A N 1
ATOM 859 C CA . HIS A 1 111 ? -12.463 3.794 29.629 1.00 79.44 111 HIS A CA 1
ATOM 860 C C . HIS A 1 111 ? -13.915 3.928 30.119 1.00 79.44 111 HIS A C 1
ATOM 862 O O . HIS A 1 111 ? -14.278 3.256 31.080 1.00 79.44 111 HIS A O 1
ATOM 868 N N . SER A 1 112 ? -14.753 4.748 29.471 1.00 76.56 112 SER A N 1
ATOM 869 C CA . SER A 1 112 ? -16.166 4.941 29.844 1.00 76.56 112 SER A CA 1
ATOM 870 C C . SER A 1 112 ? -17.105 3.822 29.379 1.00 76.56 112 SER A C 1
ATOM 872 O O . SER A 1 112 ? -18.302 3.894 29.639 1.00 76.56 112 SER A O 1
ATOM 874 N N . GLY A 1 113 ? -16.588 2.780 28.717 1.00 74.94 113 GLY A N 1
ATOM 875 C CA . GLY A 1 113 ? -17.388 1.659 28.210 1.00 74.94 113 GLY A CA 1
ATOM 876 C C . GLY A 1 113 ? -17.947 1.857 26.797 1.00 74.94 113 GLY A C 1
ATOM 877 O O . GLY A 1 113 ? -18.591 0.953 26.278 1.00 74.94 113 GLY A O 1
ATOM 878 N N . ASP A 1 114 ? -17.635 2.975 26.133 1.00 80.62 114 ASP A N 1
ATOM 879 C CA . ASP A 1 114 ? -18.077 3.290 24.763 1.00 80.62 114 ASP A CA 1
ATOM 880 C C . ASP A 1 114 ? -17.139 2.723 23.6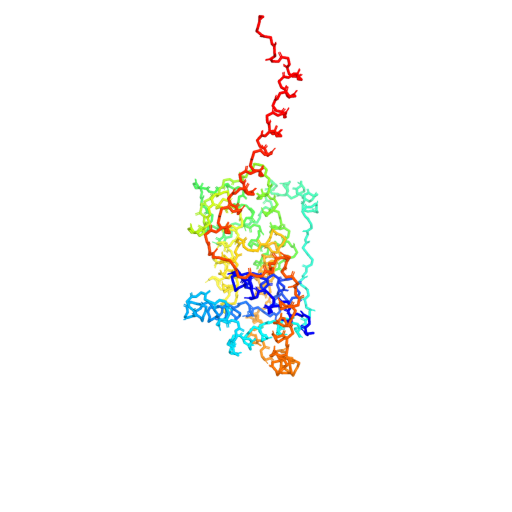77 1.00 80.62 114 ASP A C 1
ATOM 882 O O . ASP A 1 114 ? -17.060 3.236 22.553 1.00 80.62 114 ASP A O 1
ATOM 886 N N . ALA A 1 115 ? -16.362 1.693 24.016 1.00 86.31 115 ALA A N 1
ATOM 887 C CA . ALA A 1 115 ? -15.482 1.020 23.070 1.00 86.31 115 ALA A CA 1
ATOM 888 C C . ALA A 1 115 ? -16.296 0.180 22.076 1.00 86.31 115 ALA A C 1
ATOM 890 O O . ALA A 1 115 ? -17.317 -0.416 22.423 1.00 86.31 115 ALA A O 1
ATOM 891 N N . ALA A 1 116 ? -15.820 0.103 20.833 1.00 91.06 116 ALA A N 1
ATOM 892 C CA . ALA A 1 116 ? -16.426 -0.754 19.826 1.00 91.06 116 ALA A CA 1
ATOM 893 C C . ALA A 1 116 ? -16.511 -2.215 20.318 1.00 91.06 116 ALA A C 1
ATOM 895 O O . ALA A 1 116 ? -15.551 -2.717 20.919 1.00 91.06 116 ALA A O 1
ATOM 896 N N . PRO A 1 117 ? -17.622 -2.922 20.030 1.00 91.94 117 PRO A N 1
ATOM 897 C CA . PRO A 1 117 ? -17.755 -4.327 20.389 1.00 91.94 117 PRO A CA 1
ATOM 898 C C . PRO A 1 117 ? -16.709 -5.167 19.654 1.00 91.94 117 PRO A C 1
ATOM 900 O O . PRO A 1 117 ? -16.181 -4.749 18.616 1.00 91.94 117 PRO A O 1
ATOM 903 N N . ASP A 1 118 ? -16.449 -6.371 20.164 1.00 93.88 118 ASP A N 1
ATOM 904 C CA . ASP A 1 118 ? -15.503 -7.292 19.540 1.00 93.88 118 ASP A CA 1
ATOM 905 C C . ASP A 1 118 ? -15.835 -7.531 18.070 1.00 93.88 118 ASP A C 1
ATOM 907 O O . ASP A 1 118 ? -16.955 -7.897 17.703 1.00 93.88 118 ASP A O 1
ATOM 911 N N . GLN A 1 119 ? -14.837 -7.305 17.222 1.00 97.12 119 GLN A N 1
ATOM 912 C CA . GLN A 1 119 ? -14.979 -7.450 15.790 1.00 97.12 119 GLN A CA 1
ATOM 913 C C . GLN A 1 119 ? -14.403 -8.792 15.318 1.00 97.12 119 GLN A C 1
ATOM 915 O O . GLN A 1 119 ? -13.376 -9.254 15.828 1.00 97.12 119 GLN A O 1
ATOM 920 N N . PRO A 1 120 ? -15.049 -9.451 14.340 1.00 96.75 120 PRO A N 1
ATOM 921 C CA . PRO A 1 120 ? -14.740 -10.833 13.999 1.00 96.75 120 PRO A CA 1
ATOM 922 C C . PRO A 1 120 ? -13.343 -11.019 13.398 1.00 96.75 120 PRO A C 1
ATOM 924 O O . PRO A 1 120 ? -12.719 -12.048 13.657 1.00 96.75 120 PRO A O 1
ATOM 927 N N . SER A 1 121 ? -12.851 -10.082 12.580 1.00 97.56 121 SER A N 1
ATOM 928 C CA . SER A 1 121 ? -11.514 -10.203 11.985 1.00 97.56 121 SER A CA 1
ATOM 929 C C . SER A 1 121 ? -10.423 -9.928 13.012 1.00 97.56 121 SER A C 1
ATOM 931 O O . SER A 1 121 ? -9.449 -10.673 13.089 1.00 97.56 121 SER A O 1
ATOM 933 N N . THR A 1 122 ? -10.625 -8.931 13.867 1.00 97.50 122 THR A N 1
ATOM 934 C CA . THR A 1 122 ? -9.727 -8.608 14.976 1.00 97.50 122 THR A CA 1
ATOM 935 C C . THR A 1 122 ? -9.605 -9.784 15.931 1.00 97.50 122 THR A C 1
ATOM 937 O O . THR A 1 122 ? -8.488 -10.180 16.246 1.00 97.50 122 THR A O 1
ATOM 940 N N . TYR A 1 123 ? -10.726 -10.403 16.313 1.00 96.38 123 TYR A N 1
ATOM 941 C CA . TYR A 1 123 ? -10.736 -11.587 17.173 1.00 96.38 123 TYR A CA 1
ATOM 942 C C . TYR A 1 123 ? -9.905 -12.751 16.607 1.00 96.38 123 TYR A C 1
ATOM 944 O O . TYR A 1 123 ? -9.236 -13.444 17.363 1.00 96.38 123 TYR A O 1
ATOM 952 N N . ARG A 1 124 ? -9.919 -12.967 15.284 1.00 96.81 124 ARG A N 1
ATOM 953 C CA . ARG A 1 124 ? -9.136 -14.039 14.639 1.00 96.81 124 ARG A CA 1
ATOM 954 C C . ARG A 1 124 ? -7.656 -13.709 14.479 1.00 96.81 124 ARG A C 1
ATOM 956 O O . ARG A 1 124 ? -6.832 -14.616 14.419 1.00 96.81 124 ARG A O 1
ATOM 963 N N . VAL A 1 125 ? -7.329 -12.432 14.311 1.00 96.94 125 VAL A N 1
ATOM 964 C CA . VAL A 1 125 ? -5.970 -11.985 13.981 1.00 96.94 125 VAL A CA 1
ATOM 965 C C . VAL A 1 125 ? -5.155 -11.690 15.235 1.00 96.94 125 VAL A C 1
ATOM 967 O O . VAL A 1 125 ? -3.943 -11.917 15.226 1.00 96.94 125 VAL A O 1
ATOM 970 N N . TRP A 1 126 ? -5.793 -11.158 16.277 1.00 97.12 126 TRP A N 1
ATOM 971 C CA . TRP A 1 126 ? -5.178 -10.848 17.564 1.00 97.12 126 TRP A CA 1
ATOM 972 C C . TRP A 1 126 ? -5.012 -12.106 18.419 1.00 97.12 126 TRP A C 1
ATOM 974 O O . TRP A 1 126 ? -5.918 -12.926 18.517 1.00 97.12 126 TRP A O 1
ATOM 984 N N . GLU A 1 127 ? -3.858 -12.231 19.065 1.00 95.75 127 GLU A N 1
ATOM 985 C CA . GLU A 1 127 ? -3.459 -13.415 19.819 1.00 95.75 127 GLU A CA 1
ATOM 986 C C . GLU A 1 127 ? -3.109 -13.050 21.259 1.00 95.75 127 GLU A C 1
ATOM 988 O O . GLU A 1 127 ? -2.070 -12.445 21.527 1.00 95.75 127 GLU A O 1
ATOM 993 N N . THR A 1 128 ? -3.947 -13.484 22.204 1.00 93.75 128 THR A N 1
ATOM 994 C CA . THR A 1 128 ? -3.877 -13.131 23.635 1.00 93.75 128 THR A CA 1
ATOM 995 C C . THR A 1 128 ? -2.502 -13.330 24.276 1.00 93.75 128 THR A C 1
ATOM 997 O O . THR A 1 128 ? -2.151 -12.618 25.211 1.00 93.75 128 THR A O 1
ATOM 1000 N N . ARG A 1 129 ? -1.731 -14.325 23.818 1.00 94.62 129 ARG A N 1
ATOM 1001 C CA . ARG A 1 129 ? -0.429 -14.683 24.408 1.00 94.62 129 ARG A CA 1
ATOM 1002 C C . ARG A 1 129 ? 0.740 -13.854 23.879 1.00 94.62 129 ARG A C 1
ATOM 1004 O O . ARG A 1 129 ? 1.785 -13.830 24.519 1.00 94.62 129 ARG A O 1
ATOM 1011 N N . GLU A 1 130 ? 0.591 -13.228 22.717 1.00 93.94 130 GLU A N 1
ATOM 1012 C CA . GLU A 1 130 ? 1.709 -12.617 21.989 1.00 93.94 130 GLU A CA 1
ATOM 1013 C C . GLU A 1 130 ? 1.488 -11.134 21.672 1.00 93.94 130 GLU A C 1
ATOM 1015 O O . GLU A 1 130 ? 2.449 -10.365 21.612 1.00 93.94 130 GLU A O 1
ATOM 1020 N N . ASP A 1 131 ? 0.237 -10.721 21.466 1.00 95.25 131 ASP A N 1
ATOM 1021 C CA . ASP A 1 131 ? -0.120 -9.337 21.190 1.00 95.25 131 ASP A CA 1
ATOM 1022 C C . ASP A 1 131 ? -0.553 -8.602 22.457 1.00 95.25 131 ASP A C 1
ATOM 1024 O O . ASP A 1 131 ? -1.253 -9.132 23.320 1.00 95.25 131 ASP A O 1
ATOM 1028 N N . ALA A 1 132 ? -0.209 -7.319 22.532 1.00 93.56 132 ALA A N 1
ATOM 1029 C CA . ALA A 1 132 ? -0.681 -6.449 23.594 1.00 93.56 132 ALA A CA 1
ATOM 1030 C C . ALA A 1 132 ? -2.225 -6.361 23.588 1.00 93.56 132 ALA A C 1
ATOM 1032 O O . ALA A 1 132 ? -2.820 -6.218 22.513 1.00 93.56 132 ALA A O 1
ATOM 1033 N N . PRO A 1 133 ? -2.892 -6.344 24.759 1.00 91.94 133 PRO A N 1
ATOM 1034 C CA . PRO A 1 133 ? -4.345 -6.167 24.849 1.00 91.94 133 PRO A CA 1
ATOM 1035 C C . PRO A 1 133 ? -4.848 -4.902 24.143 1.00 91.94 133 PRO A C 1
ATOM 1037 O O . PRO A 1 133 ? -5.885 -4.924 23.486 1.00 91.94 133 PRO A O 1
ATOM 1040 N N . THR A 1 134 ? -4.066 -3.819 24.183 1.00 90.75 134 THR A N 1
ATOM 1041 C CA . THR A 1 134 ? -4.373 -2.559 23.491 1.00 90.75 134 THR A CA 1
ATOM 1042 C C . THR A 1 134 ? -4.560 -2.742 21.981 1.00 90.75 134 THR A C 1
ATOM 1044 O O . THR A 1 134 ? -5.379 -2.046 21.384 1.00 90.75 134 THR A O 1
ATOM 1047 N N . LEU A 1 135 ? -3.852 -3.689 21.346 1.00 93.38 135 LEU A N 1
ATOM 1048 C CA . LEU A 1 135 ? -4.013 -3.959 19.913 1.00 93.38 135 LEU A CA 1
ATOM 1049 C C . LEU A 1 135 ? -5.388 -4.541 19.581 1.00 93.38 135 LEU A C 1
ATOM 1051 O O . LEU A 1 135 ? -5.911 -4.237 18.511 1.00 93.38 135 LEU A O 1
ATOM 1055 N N . ARG A 1 136 ? -6.005 -5.305 20.491 1.00 94.94 136 ARG A N 1
ATOM 1056 C CA . ARG A 1 136 ? -7.383 -5.781 20.314 1.00 94.94 136 ARG A CA 1
ATOM 1057 C C . ARG A 1 136 ? -8.357 -4.614 20.279 1.00 94.94 136 ARG A C 1
ATOM 1059 O O . ARG A 1 136 ? -9.147 -4.516 19.349 1.00 94.94 136 ARG A O 1
ATOM 1066 N N . THR A 1 137 ? -8.265 -3.701 21.245 1.00 93.69 137 THR A N 1
ATOM 1067 C CA . THR A 1 137 ? -9.145 -2.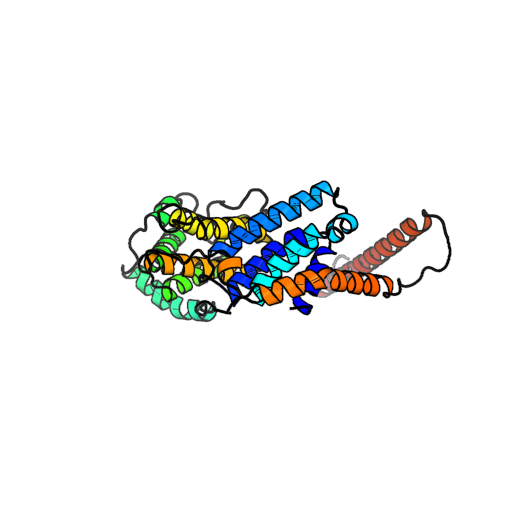525 21.311 1.00 93.69 137 THR A CA 1
ATOM 1068 C C . THR A 1 137 ? -9.002 -1.651 20.067 1.00 93.69 137 THR A C 1
ATOM 1070 O O . THR A 1 137 ? -9.998 -1.299 19.441 1.00 93.69 137 THR A O 1
ATOM 1073 N N . LEU A 1 138 ? -7.764 -1.346 19.660 1.00 94.44 138 LEU A N 1
ATOM 1074 C CA . LEU A 1 138 ? -7.502 -0.534 18.467 1.00 94.44 138 LEU A CA 1
ATOM 1075 C C . LEU A 1 138 ? -7.925 -1.245 17.171 1.00 94.44 138 LEU A C 1
ATOM 1077 O O . LEU A 1 138 ? -8.450 -0.600 16.264 1.00 94.44 138 LEU A O 1
ATOM 1081 N N . GLY A 1 139 ? -7.721 -2.563 17.085 1.00 96.88 139 GLY A N 1
ATOM 1082 C CA . GLY A 1 139 ? -8.183 -3.388 15.968 1.00 96.88 139 GLY A CA 1
ATOM 1083 C C . GLY A 1 139 ? -9.707 -3.389 15.846 1.00 96.88 139 GLY A C 1
ATOM 1084 O O . GLY A 1 139 ? -10.222 -3.109 14.764 1.00 96.88 139 GLY A O 1
ATOM 1085 N N . ASN A 1 140 ? -10.420 -3.593 16.960 1.00 97.38 140 ASN A N 1
ATOM 1086 C CA . ASN A 1 140 ? -11.883 -3.575 17.016 1.00 97.38 140 ASN A CA 1
ATOM 1087 C C . ASN A 1 140 ? -12.433 -2.221 16.558 1.00 97.38 140 ASN A C 1
ATOM 1089 O O . ASN A 1 140 ? -13.338 -2.156 15.735 1.00 97.38 140 ASN A O 1
ATOM 1093 N N . GLU A 1 141 ? -11.860 -1.128 17.049 1.00 96.69 141 GLU A N 1
ATOM 1094 C CA . GLU A 1 141 ? -12.260 0.225 16.671 1.00 96.69 141 GLU A CA 1
ATOM 1095 C C . GLU A 1 141 ? -12.035 0.531 15.181 1.00 96.69 141 GLU A C 1
ATOM 1097 O O . GLU A 1 141 ? -12.898 1.120 14.521 1.00 96.69 141 GLU A O 1
ATOM 1102 N N . LEU A 1 142 ? -10.893 0.106 14.634 1.00 97.88 142 LEU A N 1
ATOM 1103 C CA . LEU A 1 142 ? -10.582 0.248 13.214 1.00 97.88 142 LEU A CA 1
ATOM 1104 C C . LEU A 1 142 ? -11.531 -0.587 12.347 1.00 97.88 142 LEU A C 1
ATOM 1106 O O . LEU A 1 142 ? -12.131 -0.063 11.408 1.00 97.88 142 LEU A O 1
ATOM 1110 N N . GLU A 1 143 ? -11.684 -1.874 12.656 1.00 97.94 143 GLU A N 1
ATOM 1111 C CA . GLU A 1 143 ? -12.556 -2.774 11.904 1.00 97.94 143 GLU A CA 1
ATOM 1112 C C . GLU A 1 143 ? -14.017 -2.322 11.982 1.00 97.94 143 GLU A C 1
ATOM 1114 O O . GLU A 1 143 ? -14.697 -2.292 10.957 1.00 97.94 143 GLU A O 1
ATOM 1119 N N . HIS A 1 144 ? -14.486 -1.895 13.156 1.00 97.12 144 HIS A N 1
ATOM 1120 C CA . HIS A 1 144 ? -15.834 -1.368 13.332 1.00 97.12 144 HIS A CA 1
ATOM 1121 C C . HIS A 1 144 ? -16.062 -0.120 12.472 1.00 97.12 144 HIS A C 1
ATOM 1123 O O . HIS A 1 144 ? -17.069 -0.027 11.767 1.00 97.12 144 HIS A O 1
ATOM 1129 N N . ALA A 1 145 ? -15.110 0.819 12.463 1.00 96.62 145 ALA A N 1
ATOM 1130 C CA . ALA A 1 145 ? -15.187 2.007 11.616 1.00 96.62 145 ALA A CA 1
ATOM 1131 C C . ALA A 1 145 ? -15.223 1.652 10.119 1.00 96.62 145 ALA A C 1
ATOM 1133 O O . ALA A 1 145 ? -15.948 2.287 9.355 1.00 96.62 145 ALA A O 1
ATOM 1134 N N . ILE A 1 146 ? -14.496 0.617 9.691 1.00 97.00 146 ILE A N 1
ATOM 1135 C CA . ILE A 1 146 ? -14.537 0.134 8.305 1.00 97.00 146 ILE A CA 1
ATOM 1136 C C . ILE A 1 146 ? -15.884 -0.525 7.985 1.00 97.00 146 ILE A C 1
ATOM 1138 O O . ILE A 1 146 ? -16.505 -0.185 6.980 1.00 97.00 146 ILE A O 1
ATOM 1142 N N . ARG A 1 147 ? -16.372 -1.428 8.845 1.00 95.06 147 ARG A N 1
ATOM 1143 C CA . ARG A 1 147 ? -17.646 -2.155 8.668 1.00 95.06 147 ARG A CA 1
ATOM 1144 C C . ARG A 1 147 ? -18.883 -1.265 8.747 1.00 95.06 147 ARG A C 1
ATOM 1146 O O . ARG A 1 147 ? -19.928 -1.638 8.231 1.00 95.06 147 ARG A O 1
ATOM 1153 N N . THR A 1 148 ? -18.763 -0.091 9.356 1.00 94.94 148 THR A N 1
ATOM 1154 C CA . THR A 1 148 ? -19.791 0.965 9.357 1.00 94.94 148 THR A CA 1
ATOM 1155 C C . THR A 1 148 ? -19.512 2.056 8.316 1.00 94.94 148 THR A C 1
ATOM 1157 O O . THR A 1 148 ? -20.203 3.071 8.263 1.00 94.94 148 THR A O 1
ATOM 1160 N N . ALA A 1 149 ? -18.486 1.857 7.484 1.00 94.38 149 ALA A N 1
ATOM 1161 C CA . ALA A 1 149 ? -18.025 2.751 6.432 1.00 94.38 149 ALA A CA 1
ATOM 1162 C C . ALA A 1 149 ? -17.758 4.210 6.854 1.00 94.38 149 ALA A C 1
ATOM 1164 O O . ALA A 1 149 ? -17.887 5.155 6.062 1.00 94.38 149 ALA A O 1
ATOM 1165 N N . GLN A 1 150 ? -17.322 4.395 8.097 1.00 94.50 150 GLN A N 1
ATOM 1166 C CA . GLN A 1 150 ? -16.872 5.664 8.655 1.00 94.50 150 GLN A CA 1
ATOM 1167 C C . GLN A 1 150 ? -15.408 5.913 8.272 1.00 94.50 150 GLN A C 1
ATOM 1169 O O . GLN A 1 150 ? -14.499 5.799 9.093 1.00 94.50 150 GLN A O 1
ATOM 1174 N N . THR A 1 151 ? -15.165 6.265 7.004 1.00 94.38 151 THR A N 1
ATOM 1175 C CA . THR A 1 151 ? -13.812 6.424 6.437 1.00 94.38 151 THR A CA 1
ATOM 1176 C C . THR A 1 151 ? -12.907 7.336 7.267 1.00 94.38 151 THR A C 1
ATOM 1178 O O . THR A 1 151 ? -11.779 6.952 7.558 1.00 94.38 151 THR A O 1
ATOM 1181 N N . SER A 1 152 ? -13.383 8.506 7.706 1.00 93.38 152 SER A N 1
ATOM 1182 C CA . SER A 1 152 ? -12.571 9.431 8.514 1.00 93.38 152 SER A CA 1
ATOM 1183 C C . SER A 1 152 ? -12.146 8.818 9.853 1.00 93.38 152 SER A C 1
ATOM 1185 O O . SER A 1 152 ? -10.983 8.929 10.237 1.00 93.38 152 SER A O 1
ATOM 1187 N N . ARG A 1 153 ? -13.058 8.101 10.526 1.00 93.25 153 ARG A N 1
ATOM 1188 C CA . ARG A 1 153 ? -12.776 7.400 11.789 1.00 93.25 153 ARG A CA 1
ATOM 1189 C C . ARG A 1 153 ? -11.822 6.223 11.576 1.00 93.25 153 ARG A C 1
ATOM 1191 O O . ARG A 1 153 ? -10.907 6.026 12.366 1.00 93.25 153 ARG A O 1
ATOM 1198 N N . ALA A 1 154 ? -11.979 5.474 10.487 1.00 96.50 154 ALA A N 1
ATOM 1199 C CA . ALA A 1 154 ? -11.064 4.388 10.144 1.00 96.50 154 ALA A CA 1
ATOM 1200 C C . ALA A 1 154 ? -9.642 4.909 9.857 1.00 96.50 154 ALA A C 1
ATOM 1202 O O . ALA A 1 154 ? -8.660 4.352 10.345 1.00 96.50 154 ALA A O 1
ATOM 1203 N N . LEU A 1 155 ? -9.518 6.019 9.119 1.00 95.62 155 LEU A N 1
ATOM 1204 C CA . LEU A 1 155 ? -8.228 6.660 8.850 1.00 95.62 155 LEU A CA 1
ATOM 1205 C C . LEU A 1 155 ? -7.564 7.193 10.124 1.00 95.62 155 LEU A C 1
ATOM 1207 O O . LEU A 1 155 ? -6.349 7.068 10.266 1.00 95.62 155 LEU A O 1
ATOM 1211 N N . PHE A 1 156 ? -8.341 7.743 11.057 1.00 94.25 156 PHE A N 1
ATOM 1212 C CA . PHE A 1 156 ? -7.850 8.140 12.375 1.00 94.25 156 PHE A CA 1
ATOM 1213 C C . PHE A 1 156 ? -7.199 6.962 13.115 1.00 94.25 156 PHE A C 1
ATOM 1215 O O . PHE A 1 156 ? -6.033 7.048 13.507 1.00 94.25 156 PHE A O 1
ATOM 1222 N N . TRP A 1 157 ? -7.905 5.833 13.228 1.00 95.62 157 TRP A N 1
ATOM 1223 C CA . TRP A 1 157 ? -7.391 4.649 13.921 1.00 95.62 157 TRP A CA 1
ATOM 1224 C C . TRP A 1 157 ? -6.167 4.042 13.245 1.00 95.62 157 TRP A C 1
ATOM 1226 O O . TRP A 1 157 ? -5.202 3.688 13.924 1.00 95.62 157 TRP A O 1
ATOM 1236 N N . LEU A 1 158 ? -6.160 3.997 11.911 1.00 96.44 158 LEU A N 1
ATOM 1237 C CA . LEU A 1 158 ? -4.989 3.587 11.144 1.00 96.44 158 LEU A CA 1
ATOM 1238 C C . LEU A 1 158 ? -3.760 4.439 11.499 1.00 96.44 158 LEU A C 1
ATOM 1240 O O . LEU A 1 158 ? -2.689 3.901 11.783 1.00 96.44 158 LEU A O 1
ATOM 1244 N N . VAL A 1 159 ? -3.900 5.769 11.474 1.00 94.44 159 VAL A N 1
ATOM 1245 C CA . VAL A 1 159 ? -2.788 6.685 11.767 1.00 94.44 159 VAL A CA 1
ATOM 1246 C C . VAL A 1 159 ? -2.340 6.543 13.211 1.00 94.44 159 VAL A C 1
ATOM 1248 O O . VAL A 1 159 ? -1.134 6.567 13.457 1.00 94.44 159 VAL A O 1
ATOM 1251 N N . TRP A 1 160 ? -3.263 6.359 14.156 1.00 92.69 160 TRP A N 1
ATOM 1252 C CA . TRP A 1 160 ? -2.903 6.139 15.552 1.00 92.69 160 TRP A CA 1
ATOM 1253 C C . TRP A 1 160 ? -2.043 4.886 15.703 1.00 92.69 160 TRP A C 1
ATOM 1255 O O . TRP A 1 160 ? -0.926 4.978 16.209 1.00 92.69 160 TRP A O 1
ATOM 1265 N N . ILE A 1 161 ? -2.497 3.741 15.187 1.00 94.06 161 ILE A N 1
ATOM 1266 C CA . ILE A 1 161 ? -1.753 2.476 15.271 1.00 94.06 161 ILE A CA 1
ATOM 1267 C C . ILE A 1 161 ? -0.349 2.631 14.667 1.00 94.06 161 ILE A C 1
ATOM 1269 O O . ILE A 1 161 ? 0.640 2.276 15.305 1.00 94.06 161 ILE A O 1
ATOM 1273 N N . LEU A 1 162 ? -0.231 3.234 13.479 1.00 92.75 162 LEU A N 1
ATOM 1274 C CA . LEU A 1 162 ? 1.070 3.479 12.841 1.00 92.75 162 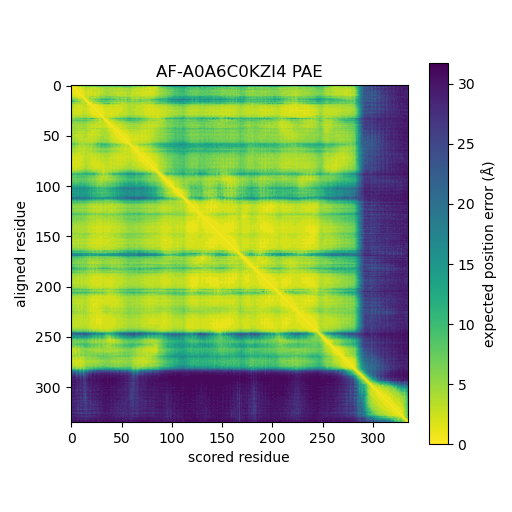LEU A CA 1
ATOM 1275 C C . LEU A 1 162 ? 1.950 4.468 13.619 1.00 92.75 162 LEU A C 1
ATOM 1277 O O . LEU A 1 162 ? 3.173 4.394 13.558 1.00 92.75 162 LEU A O 1
ATOM 1281 N N . THR A 1 163 ? 1.345 5.400 14.349 1.00 89.81 163 THR A N 1
ATOM 1282 C CA . THR A 1 163 ? 2.081 6.358 15.176 1.00 89.81 163 THR A CA 1
ATOM 1283 C C . THR A 1 163 ? 2.625 5.693 16.443 1.00 89.81 163 THR A C 1
ATOM 1285 O O . THR A 1 163 ? 3.743 6.005 16.847 1.00 89.81 163 THR A O 1
ATOM 1288 N N . LEU A 1 164 ? 1.893 4.737 17.033 1.00 89.31 164 LEU A N 1
ATOM 1289 C CA . LEU A 1 164 ? 2.388 3.915 18.149 1.00 89.31 164 LEU A CA 1
ATOM 1290 C C . LEU A 1 164 ? 3.577 3.041 17.732 1.00 89.31 164 LEU A C 1
ATOM 1292 O O . LEU A 1 164 ? 4.492 2.844 18.526 1.00 89.31 164 LEU A O 1
ATOM 1296 N N . ASP A 1 165 ? 3.606 2.577 16.480 1.00 87.50 165 ASP A N 1
ATOM 1297 C CA . ASP A 1 165 ? 4.711 1.774 15.937 1.00 87.50 165 ASP A CA 1
ATOM 1298 C C . ASP A 1 165 ? 6.062 2.515 15.966 1.00 87.50 165 ASP A C 1
ATOM 1300 O O . ASP A 1 165 ? 7.120 1.908 16.141 1.00 87.50 165 ASP A O 1
ATOM 1304 N N . GLY A 1 166 ? 6.024 3.844 15.817 1.00 83.12 166 GLY A N 1
ATOM 1305 C CA . GLY A 1 166 ? 7.201 4.715 15.835 1.00 83.12 166 GLY A CA 1
ATOM 1306 C C . GLY A 1 166 ? 7.662 5.155 17.229 1.00 83.12 166 GLY A C 1
ATOM 1307 O O . GLY A 1 166 ? 8.657 5.874 17.332 1.00 83.12 166 GLY A O 1
ATOM 1308 N N . GLN A 1 167 ? 6.956 4.776 18.299 1.00 84.00 167 GLN A N 1
ATOM 1309 C CA . GLN A 1 167 ? 7.319 5.154 19.667 1.00 84.00 167 GLN A CA 1
ATOM 1310 C C . GLN A 1 167 ? 8.437 4.268 20.234 1.00 84.00 167 GLN A C 1
ATOM 1312 O O . GLN A 1 167 ? 8.627 3.126 19.823 1.00 84.00 167 GLN A O 1
ATOM 1317 N N . LYS A 1 168 ? 9.183 4.793 21.221 1.00 75.69 168 LYS A N 1
ATOM 1318 C CA . LYS A 1 168 ? 10.279 4.057 21.884 1.00 75.69 168 LYS A CA 1
ATOM 1319 C C . LYS A 1 168 ? 9.784 2.791 22.594 1.00 75.69 168 LYS A C 1
ATOM 1321 O O . LYS A 1 168 ? 10.463 1.771 22.560 1.00 75.69 168 LYS A O 1
ATOM 1326 N N . SER A 1 169 ? 8.614 2.863 23.226 1.00 78.12 169 SER A N 1
ATOM 1327 C CA . SER A 1 169 ? 7.931 1.729 23.847 1.00 78.12 169 SER A CA 1
ATOM 1328 C C . SER A 1 169 ? 6.984 1.088 22.834 1.00 78.12 169 SER A C 1
ATOM 1330 O O . SER A 1 169 ? 5.822 1.482 22.728 1.00 78.12 169 SER A O 1
ATOM 1332 N N . GLN A 1 170 ? 7.488 0.128 22.062 1.00 78.25 170 GLN A N 1
ATOM 1333 C CA . GLN A 1 170 ? 6.648 -0.620 21.131 1.00 78.25 170 GLN A CA 1
ATOM 1334 C C . GLN A 1 170 ? 5.728 -1.577 21.892 1.00 78.25 170 GLN A C 1
ATOM 1336 O O . GLN A 1 170 ? 6.142 -2.236 22.848 1.00 78.25 170 GLN A O 1
ATOM 1341 N N . LEU A 1 171 ? 4.472 -1.654 21.454 1.00 87.19 171 LEU A N 1
ATOM 1342 C CA . LEU A 1 171 ? 3.528 -2.643 21.962 1.00 87.19 171 LEU A CA 1
ATOM 1343 C C . LEU A 1 171 ? 4.014 -4.054 21.611 1.00 87.19 171 LEU A C 1
ATOM 1345 O O . LEU A 1 171 ? 4.545 -4.284 20.523 1.00 87.19 171 LEU A O 1
ATOM 1349 N N . ALA A 1 172 ? 3.797 -5.003 22.523 1.00 89.81 172 ALA A N 1
ATOM 1350 C CA . ALA A 1 172 ? 4.029 -6.414 22.240 1.00 89.81 172 ALA A CA 1
ATOM 1351 C C . ALA A 1 172 ? 3.177 -6.856 21.039 1.00 89.81 172 ALA A C 1
ATOM 1353 O O . ALA A 1 172 ? 1.994 -6.516 20.949 1.00 89.81 172 ALA A O 1
ATOM 1354 N N . ILE A 1 173 ? 3.794 -7.583 20.108 1.00 93.56 173 ILE A N 1
ATOM 1355 C CA . ILE A 1 173 ? 3.150 -8.048 18.881 1.00 93.56 173 ILE A CA 1
ATOM 1356 C C . ILE A 1 173 ? 3.708 -9.411 18.446 1.00 93.56 173 ILE A C 1
ATOM 1358 O O . ILE A 1 173 ? 4.933 -9.634 18.409 1.00 93.56 173 ILE A O 1
ATOM 1362 N N . LYS A 1 174 ? 2.797 -10.307 18.053 1.00 94.06 174 LYS A N 1
ATOM 1363 C CA . LYS A 1 174 ? 3.092 -11.569 17.363 1.00 94.06 174 LYS A CA 1
ATOM 1364 C C . LYS A 1 174 ? 3.868 -11.310 16.081 1.00 94.06 174 LYS A C 1
ATOM 1366 O O . LYS A 1 174 ? 3.549 -10.406 15.305 1.00 94.06 174 LYS A O 1
ATOM 1371 N N . ASP A 1 175 ? 4.906 -12.111 15.853 1.00 92.81 175 ASP A N 1
ATOM 1372 C CA . ASP A 1 175 ? 5.692 -12.005 14.626 1.00 92.81 175 ASP A CA 1
ATOM 1373 C C . ASP A 1 175 ? 4.865 -12.490 13.424 1.00 92.81 175 ASP A C 1
ATOM 1375 O O . ASP A 1 175 ? 4.524 -13.665 13.312 1.00 92.81 175 ASP A O 1
ATOM 1379 N N . ARG A 1 176 ? 4.518 -11.551 12.541 1.00 93.69 176 ARG A N 1
ATOM 1380 C CA . ARG A 1 176 ? 3.726 -11.776 11.320 1.00 93.69 176 ARG A CA 1
ATOM 1381 C C . ARG A 1 176 ? 4.499 -11.425 10.053 1.00 93.69 176 ARG A C 1
ATOM 1383 O O . ARG A 1 176 ? 3.958 -11.520 8.952 1.00 93.69 176 ARG A O 1
ATOM 1390 N N . ALA A 1 177 ? 5.734 -10.954 10.195 1.00 92.75 177 ALA A N 1
ATOM 1391 C CA . ALA A 1 177 ? 6.490 -10.460 9.063 1.00 92.75 177 ALA A CA 1
ATOM 1392 C C . ALA A 1 177 ? 6.964 -11.627 8.183 1.00 92.75 177 ALA A C 1
ATOM 1394 O O . ALA A 1 177 ? 7.414 -12.653 8.714 1.00 92.75 177 ALA A O 1
ATOM 1395 N N . PRO A 1 178 ? 6.945 -11.471 6.845 1.00 90.88 178 PRO A N 1
ATOM 1396 C CA . PRO A 1 178 ? 7.538 -12.441 5.936 1.00 90.88 178 PRO A CA 1
ATOM 1397 C C . PRO A 1 178 ? 8.970 -12.801 6.341 1.00 90.88 178 PRO A C 1
ATOM 1399 O O . PRO A 1 178 ? 9.707 -11.970 6.873 1.00 90.88 178 PRO A O 1
ATOM 1402 N N . THR A 1 179 ? 9.396 -14.031 6.066 1.00 89.50 179 THR A N 1
ATOM 1403 C CA . THR A 1 179 ? 10.709 -14.564 6.483 1.00 89.50 179 THR A CA 1
ATOM 1404 C C . THR A 1 179 ? 11.898 -13.738 5.985 1.00 89.50 179 THR A C 1
ATOM 1406 O O . THR A 1 179 ? 12.913 -13.646 6.667 1.00 89.50 179 THR A O 1
ATOM 1409 N N . HIS A 1 180 ? 11.762 -13.076 4.834 1.00 86.25 180 HIS A N 1
ATOM 1410 C CA . HIS A 1 180 ? 12.795 -12.208 4.266 1.00 86.25 180 HIS A CA 1
ATOM 1411 C C . HIS A 1 180 ? 12.935 -10.846 4.978 1.00 86.25 180 HIS A C 1
ATOM 1413 O O . HIS A 1 180 ? 13.895 -10.117 4.728 1.00 86.25 180 HIS A O 1
ATOM 1419 N N . ILE A 1 181 ? 11.988 -10.464 5.841 1.00 89.56 181 ILE A N 1
ATOM 1420 C CA . ILE A 1 181 ? 12.079 -9.255 6.666 1.00 89.56 181 ILE A CA 1
ATOM 1421 C C . ILE A 1 181 ? 12.882 -9.593 7.918 1.00 89.56 181 ILE A C 1
ATOM 1423 O O . ILE A 1 181 ? 12.585 -10.569 8.598 1.00 89.56 181 ILE A O 1
ATOM 1427 N N . GLN A 1 182 ? 13.881 -8.782 8.255 1.00 87.00 182 GLN A N 1
ATOM 1428 C CA . GLN A 1 182 ? 14.761 -9.032 9.398 1.00 87.00 182 GLN A CA 1
ATOM 1429 C C . GLN A 1 182 ? 14.753 -7.875 10.406 1.00 87.00 182 GLN A C 1
ATOM 1431 O O . GLN A 1 182 ? 14.349 -6.750 10.100 1.00 87.00 182 GLN A O 1
ATOM 1436 N N . GLY A 1 183 ? 15.203 -8.167 11.629 1.00 87.25 183 GLY A N 1
ATOM 1437 C CA . GLY A 1 183 ? 15.403 -7.182 12.692 1.00 87.25 183 GLY A CA 1
ATOM 1438 C C . GLY A 1 183 ? 14.117 -6.518 13.191 1.00 87.25 183 GLY A C 1
ATOM 1439 O O . GLY A 1 183 ? 13.036 -7.107 13.173 1.00 87.25 183 GLY A O 1
ATOM 1440 N N . LYS A 1 184 ? 14.239 -5.258 13.633 1.00 85.44 184 LYS A N 1
ATOM 1441 C CA . LYS A 1 184 ? 13.144 -4.480 14.246 1.00 85.44 184 LYS A CA 1
ATOM 1442 C C . LYS A 1 184 ? 11.911 -4.352 13.346 1.00 85.44 184 LYS A C 1
ATOM 1444 O O . LYS A 1 184 ? 10.794 -4.300 13.845 1.00 85.44 184 LYS A O 1
ATOM 1449 N N . ALA A 1 185 ? 12.095 -4.373 12.024 1.00 86.38 185 ALA A N 1
ATOM 1450 C CA . ALA A 1 185 ? 10.994 -4.297 11.069 1.00 86.38 185 ALA A CA 1
ATOM 1451 C C . ALA A 1 185 ? 10.024 -5.486 11.169 1.00 86.38 185 ALA A C 1
ATOM 1453 O O . ALA A 1 185 ? 8.874 -5.336 10.765 1.00 86.38 185 ALA A O 1
ATOM 1454 N N . ARG A 1 186 ? 10.444 -6.639 11.721 1.00 90.50 186 ARG A N 1
ATOM 1455 C CA . ARG A 1 186 ? 9.559 -7.798 11.938 1.00 90.50 186 ARG A CA 1
ATOM 1456 C C . ARG A 1 186 ? 8.475 -7.542 12.985 1.00 90.50 186 ARG A C 1
ATOM 1458 O O . ARG A 1 186 ? 7.390 -8.104 12.899 1.00 90.50 186 ARG A O 1
ATOM 1465 N N . LYS A 1 187 ? 8.759 -6.669 13.954 1.00 89.75 187 LYS A N 1
ATOM 1466 C CA . LYS A 1 187 ? 7.866 -6.319 15.068 1.00 89.75 187 LYS A CA 1
ATOM 1467 C C . LYS A 1 187 ? 7.070 -5.034 14.819 1.00 89.75 187 LYS A C 1
ATOM 1469 O O . LYS A 1 187 ? 6.588 -4.420 15.758 1.00 89.75 187 LYS A O 1
ATOM 1474 N N . SER A 1 188 ? 6.923 -4.632 13.556 1.00 92.19 188 SER A N 1
ATOM 1475 C CA . SER A 1 188 ? 6.098 -3.477 13.198 1.00 92.19 188 SER A CA 1
ATOM 1476 C C . SER A 1 188 ? 4.604 -3.786 13.340 1.00 92.19 188 SER A C 1
ATOM 1478 O O . SER A 1 188 ? 4.124 -4.808 12.837 1.00 92.19 188 SER A O 1
ATOM 1480 N N . LEU A 1 189 ? 3.847 -2.860 13.934 1.00 94.94 189 LEU A N 1
ATOM 1481 C CA . LEU A 1 189 ? 2.381 -2.917 14.027 1.00 94.94 189 LEU A CA 1
ATOM 1482 C C . LEU A 1 189 ? 1.695 -2.939 12.654 1.00 94.94 189 LEU A C 1
ATOM 1484 O O . LEU A 1 189 ? 0.556 -3.387 12.522 1.00 94.94 189 LEU A O 1
ATOM 1488 N N . ALA A 1 190 ? 2.402 -2.532 11.600 1.00 95.25 190 ALA A N 1
ATOM 1489 C CA . ALA A 1 190 ? 1.922 -2.653 10.235 1.00 95.25 190 ALA A CA 1
ATOM 1490 C C . ALA A 1 190 ? 1.644 -4.100 9.803 1.00 95.25 190 ALA A C 1
ATOM 1492 O O . ALA A 1 190 ? 0.757 -4.328 8.981 1.00 95.25 190 ALA A O 1
ATOM 1493 N N . TRP A 1 191 ? 2.353 -5.089 10.357 1.00 95.62 191 TRP A N 1
ATOM 1494 C CA . TRP A 1 191 ? 2.087 -6.493 10.035 1.00 95.62 191 TRP A CA 1
ATOM 1495 C C . TRP A 1 191 ? 0.789 -6.999 10.662 1.00 95.62 191 TRP A C 1
ATOM 1497 O O . TRP A 1 191 ? 0.108 -7.828 10.061 1.00 95.62 191 TRP A O 1
ATOM 1507 N N . PHE A 1 192 ? 0.407 -6.465 11.826 1.00 96.81 192 PHE A N 1
ATOM 1508 C CA . PHE A 1 192 ? -0.924 -6.688 12.389 1.00 96.81 192 PHE A CA 1
ATOM 1509 C C . PHE A 1 192 ? -2.004 -6.067 11.494 1.00 96.81 192 PHE A C 1
ATOM 1511 O O . PHE A 1 192 ? -2.963 -6.751 11.151 1.00 96.81 192 PHE A O 1
ATOM 1518 N N . LEU A 1 193 ? -1.809 -4.826 11.027 1.00 97.75 193 LEU A N 1
ATOM 1519 C CA . LEU A 1 193 ? -2.735 -4.169 10.093 1.00 97.75 193 LEU A CA 1
ATOM 1520 C C . LEU A 1 193 ? -2.894 -4.946 8.778 1.00 97.75 193 LEU A C 1
ATOM 1522 O O . LEU A 1 193 ? -4.016 -5.150 8.321 1.00 97.75 193 LEU A O 1
ATOM 1526 N N . LEU A 1 194 ? -1.794 -5.425 8.183 1.00 97.06 194 LEU A N 1
ATOM 1527 C CA . LEU A 1 194 ? -1.850 -6.266 6.983 1.00 97.06 194 LEU A CA 1
ATOM 1528 C C . LEU A 1 194 ? -2.639 -7.552 7.233 1.00 97.06 194 LEU A C 1
ATOM 1530 O O . LEU A 1 194 ? -3.473 -7.911 6.408 1.00 97.06 194 LEU A O 1
ATOM 1534 N N . ALA A 1 195 ? -2.399 -8.239 8.352 1.00 97.44 195 ALA A N 1
ATOM 1535 C CA . ALA A 1 195 ? -3.133 -9.455 8.692 1.00 97.44 195 ALA A CA 1
ATOM 1536 C C . ALA A 1 195 ? -4.629 -9.183 8.919 1.00 97.44 195 ALA A C 1
ATOM 1538 O O . ALA A 1 195 ? -5.464 -9.932 8.415 1.00 97.44 195 ALA A O 1
ATOM 1539 N N . LEU A 1 196 ? -4.965 -8.080 9.597 1.00 98.19 196 LEU A N 1
ATOM 1540 C CA . LEU A 1 196 ? -6.343 -7.642 9.813 1.00 98.19 196 LEU A CA 1
ATOM 1541 C C . LEU A 1 196 ? -7.055 -7.385 8.484 1.00 98.19 196 LEU A C 1
ATOM 1543 O O . LEU A 1 196 ? -8.115 -7.952 8.228 1.00 98.19 196 LEU A O 1
ATOM 1547 N N . PHE A 1 197 ? -6.450 -6.588 7.603 1.00 98.06 197 PHE A N 1
ATOM 1548 C CA . PHE A 1 197 ? -7.033 -6.276 6.300 1.00 98.06 197 PHE A CA 1
ATOM 1549 C C . PHE A 1 197 ? -7.135 -7.502 5.386 1.00 98.06 197 PHE A C 1
ATOM 1551 O O . PHE A 1 197 ? -8.112 -7.610 4.649 1.00 98.06 197 PHE A O 1
ATOM 1558 N N . LYS A 1 198 ? -6.188 -8.448 5.463 1.00 97.00 198 LYS A N 1
ATOM 1559 C CA . LYS A 1 198 ? -6.274 -9.729 4.740 1.00 97.00 198 LYS A CA 1
ATOM 1560 C C . LYS A 1 198 ? -7.450 -10.575 5.218 1.00 97.00 198 LYS A C 1
ATOM 1562 O O . LYS A 1 198 ? -8.208 -11.064 4.386 1.00 97.00 198 LYS A O 1
ATOM 1567 N N . ASP A 1 199 ? -7.649 -10.720 6.531 1.00 97.19 199 ASP A N 1
ATOM 1568 C CA . ASP A 1 199 ? -8.809 -11.462 7.044 1.00 97.19 199 ASP A CA 1
ATOM 1569 C C . ASP A 1 199 ? -10.125 -10.779 6.638 1.00 97.19 199 ASP A C 1
ATOM 1571 O O . ASP A 1 199 ? -11.050 -11.441 6.172 1.00 97.19 199 ASP A O 1
ATOM 1575 N N . MET A 1 200 ? -10.189 -9.449 6.718 1.00 96.25 200 MET A N 1
ATOM 1576 C CA . MET A 1 200 ? -11.347 -8.675 6.267 1.00 96.25 200 MET A CA 1
ATOM 1577 C C . MET A 1 200 ? -11.653 -8.890 4.775 1.00 96.25 200 MET A C 1
ATOM 1579 O O . MET A 1 200 ? -12.800 -9.171 4.420 1.00 96.25 200 MET A O 1
ATOM 1583 N N . ALA A 1 201 ? -10.636 -8.798 3.912 1.00 93.88 201 ALA A N 1
ATOM 1584 C CA . ALA A 1 201 ? -10.751 -9.030 2.472 1.00 93.88 201 ALA A CA 1
ATOM 1585 C C . ALA A 1 201 ? -11.256 -10.453 2.171 1.00 93.88 201 ALA A C 1
ATOM 1587 O O . ALA A 1 201 ? -12.263 -10.621 1.477 1.00 93.88 201 ALA A O 1
ATOM 1588 N N . ALA A 1 202 ? -10.638 -11.468 2.785 1.00 93.56 202 ALA A N 1
ATOM 1589 C CA . ALA A 1 202 ? -11.006 -12.875 2.627 1.00 93.56 202 ALA A CA 1
ATOM 1590 C C . ALA A 1 202 ? -12.429 -13.204 3.119 1.00 93.56 202 ALA A C 1
ATOM 1592 O O . ALA A 1 202 ? -13.018 -14.203 2.710 1.00 93.56 202 ALA A O 1
ATOM 1593 N N . ARG A 1 203 ? -13.007 -12.372 3.995 1.00 91.12 203 ARG A N 1
ATOM 1594 C CA . ARG A 1 203 ? -14.329 -12.577 4.610 1.00 91.12 203 ARG A CA 1
ATOM 1595 C C . ARG A 1 203 ? -15.413 -11.686 4.002 1.00 91.12 203 ARG A C 1
ATOM 1597 O O . ARG A 1 203 ? -16.305 -11.211 4.701 1.00 91.12 203 ARG A O 1
ATOM 1604 N N . GLY A 1 204 ? -15.343 -11.490 2.688 1.00 84.38 204 GLY A N 1
ATOM 1605 C CA . GLY A 1 204 ? -16.405 -10.867 1.896 1.00 84.38 204 GLY A CA 1
ATOM 1606 C C . GLY A 1 204 ? -16.200 -9.383 1.600 1.00 84.38 204 GLY A C 1
ATOM 1607 O O . GLY A 1 204 ? -16.954 -8.827 0.798 1.00 84.38 204 GLY A O 1
ATOM 1608 N N . LEU A 1 205 ? -15.162 -8.747 2.163 1.00 86.94 205 LEU A N 1
ATOM 1609 C CA . LEU A 1 205 ? -14.833 -7.365 1.804 1.00 86.94 205 LEU A CA 1
ATOM 1610 C C . LEU A 1 205 ? -13.983 -7.245 0.530 1.00 86.94 205 LEU A C 1
ATOM 1612 O O . LEU A 1 205 ? -13.667 -6.133 0.124 1.00 86.94 205 LEU A O 1
ATOM 1616 N N . ASP A 1 206 ? -13.675 -8.352 -0.148 1.00 87.06 206 ASP A N 1
ATOM 1617 C CA . ASP A 1 206 ? -12.945 -8.330 -1.416 1.00 87.06 206 ASP A CA 1
ATOM 1618 C C . ASP A 1 206 ? -13.406 -9.407 -2.409 1.00 87.06 206 ASP A C 1
ATOM 1620 O O . ASP A 1 206 ? -12.713 -10.378 -2.702 1.00 87.06 206 ASP A O 1
ATOM 1624 N N . VAL A 1 207 ? -14.603 -9.225 -2.964 1.00 82.00 207 VAL A N 1
ATOM 1625 C CA . VAL A 1 207 ? -15.182 -10.174 -3.936 1.00 82.00 207 VAL A CA 1
ATOM 1626 C C . VAL A 1 207 ? -14.346 -10.285 -5.219 1.00 82.00 207 VAL A C 1
ATOM 1628 O O . VAL A 1 207 ? -14.328 -11.334 -5.853 1.00 82.00 207 VAL A O 1
ATOM 1631 N N . ASN A 1 208 ? -13.624 -9.224 -5.584 1.00 82.19 208 ASN A N 1
ATOM 1632 C CA . ASN A 1 208 ? -12.873 -9.145 -6.838 1.00 82.19 208 ASN A CA 1
ATOM 1633 C C . ASN A 1 208 ? -11.361 -9.366 -6.667 1.00 82.19 208 ASN A C 1
ATOM 1635 O O . ASN A 1 208 ? -10.611 -9.159 -7.621 1.00 82.19 208 ASN A O 1
ATOM 1639 N N . GLN A 1 209 ? -10.917 -9.757 -5.468 1.00 87.12 209 GLN A N 1
ATOM 1640 C CA . GLN A 1 209 ? -9.513 -9.993 -5.108 1.00 87.12 209 GLN A CA 1
ATOM 1641 C C . GLN A 1 209 ? -8.572 -8.787 -5.298 1.00 87.12 209 GLN A C 1
ATOM 1643 O O . GLN A 1 209 ? -7.349 -8.936 -5.271 1.00 87.12 209 GLN A O 1
ATOM 1648 N N . CYS A 1 210 ? -9.099 -7.578 -5.499 1.00 88.31 210 CYS A N 1
ATOM 1649 C CA . CYS A 1 210 ? -8.283 -6.401 -5.786 1.00 88.31 210 CYS A CA 1
ATOM 1650 C C . CYS A 1 210 ? -7.618 -5.843 -4.518 1.00 88.31 210 CYS A C 1
ATOM 1652 O O . CYS A 1 210 ? -6.479 -5.363 -4.561 1.00 88.31 210 CYS A O 1
ATOM 1654 N N . ILE A 1 211 ? -8.290 -5.954 -3.371 1.00 92.06 211 ILE A N 1
ATOM 1655 C CA . ILE A 1 211 ? -7.743 -5.544 -2.075 1.00 92.06 211 ILE A CA 1
ATOM 1656 C C . ILE A 1 211 ? -6.659 -6.531 -1.639 1.00 92.06 211 ILE A C 1
ATOM 1658 O O . ILE A 1 211 ? -5.568 -6.111 -1.261 1.00 92.06 211 ILE A O 1
ATOM 1662 N N . GLN A 1 212 ? -6.918 -7.831 -1.766 1.00 92.19 212 GLN A N 1
ATOM 1663 C CA . GLN A 1 212 ? -5.990 -8.913 -1.464 1.00 92.19 212 GLN A CA 1
ATOM 1664 C C . GLN A 1 212 ? -4.717 -8.790 -2.304 1.00 92.19 212 GLN A C 1
ATOM 1666 O O . GLN A 1 212 ? -3.621 -8.779 -1.749 1.00 92.19 212 GLN A O 1
ATOM 1671 N N . GLN A 1 213 ? -4.846 -8.572 -3.616 1.00 90.62 213 GLN A N 1
ATOM 1672 C CA . GLN A 1 213 ? -3.697 -8.319 -4.492 1.00 90.62 213 GLN A CA 1
ATOM 1673 C C . GLN A 1 213 ? -2.891 -7.097 -4.040 1.00 90.62 213 GLN A C 1
ATOM 1675 O O . GLN A 1 213 ? -1.664 -7.155 -3.979 1.00 90.62 213 GLN A O 1
ATOM 1680 N N . THR A 1 214 ? -3.559 -6.002 -3.669 1.00 93.31 214 THR A N 1
ATOM 1681 C CA . THR A 1 214 ? -2.885 -4.794 -3.167 1.00 93.31 214 THR A CA 1
ATOM 1682 C C . THR A 1 214 ? -2.148 -5.066 -1.850 1.00 93.31 214 THR A C 1
ATOM 1684 O O . THR A 1 214 ? -1.014 -4.616 -1.670 1.00 93.31 214 THR A O 1
ATOM 1687 N N . LEU A 1 215 ? -2.749 -5.837 -0.940 1.00 94.75 215 LEU A N 1
ATOM 1688 C CA . LEU A 1 215 ? -2.140 -6.259 0.325 1.00 94.75 215 LEU A CA 1
ATOM 1689 C C . LEU A 1 215 ? -0.901 -7.134 0.100 1.00 94.75 215 LEU A C 1
ATOM 1691 O O . LEU A 1 215 ? 0.121 -6.940 0.763 1.00 94.75 215 LEU A O 1
ATOM 1695 N N . ASP A 1 216 ? -0.967 -8.068 -0.846 1.00 92.12 216 ASP A N 1
ATOM 1696 C CA . ASP A 1 216 ? 0.149 -8.951 -1.185 1.00 92.12 216 ASP A CA 1
ATOM 1697 C C . ASP A 1 216 ? 1.296 -8.174 -1.845 1.00 92.12 216 ASP A C 1
ATOM 1699 O O . ASP A 1 216 ? 2.445 -8.292 -1.410 1.00 92.12 216 ASP A O 1
ATOM 1703 N N . CYS A 1 217 ? 0.987 -7.274 -2.785 1.00 91.25 217 CYS A N 1
ATOM 1704 C CA . CYS A 1 217 ? 1.966 -6.351 -3.367 1.00 91.25 217 CYS A CA 1
ATOM 1705 C C . CYS A 1 217 ? 2.655 -5.511 -2.284 1.00 91.25 217 CYS A C 1
ATOM 1707 O O . CYS A 1 217 ? 3.881 -5.390 -2.260 1.00 91.25 217 CYS A O 1
ATOM 1709 N N . THR A 1 218 ? 1.874 -4.966 -1.346 1.00 93.50 218 THR A N 1
ATOM 1710 C CA . THR A 1 218 ? 2.383 -4.145 -0.236 1.00 93.50 218 THR A CA 1
ATOM 1711 C C . THR A 1 218 ? 3.386 -4.919 0.617 1.00 93.50 218 THR A C 1
ATOM 1713 O O . THR A 1 218 ? 4.446 -4.386 0.952 1.00 93.50 218 THR A O 1
ATOM 1716 N N . ALA A 1 219 ? 3.090 -6.182 0.940 1.00 92.00 219 ALA A N 1
ATOM 1717 C CA . ALA A 1 219 ? 3.991 -7.035 1.710 1.00 92.00 219 ALA A CA 1
ATOM 1718 C C . ALA A 1 219 ? 5.302 -7.322 0.953 1.00 92.00 219 ALA A C 1
ATOM 1720 O O . ALA A 1 219 ? 6.377 -7.255 1.548 1.00 92.00 219 ALA A O 1
ATOM 1721 N N . ILE A 1 220 ? 5.227 -7.579 -0.357 1.00 89.12 220 ILE A N 1
ATOM 1722 C CA . ILE A 1 220 ? 6.390 -7.859 -1.220 1.00 89.12 220 ILE A CA 1
ATOM 1723 C C . ILE A 1 220 ? 7.320 -6.646 -1.332 1.00 89.12 220 ILE A C 1
ATOM 1725 O O . ILE A 1 220 ? 8.549 -6.774 -1.314 1.00 89.12 220 ILE A O 1
ATOM 1729 N N . VAL A 1 221 ? 6.750 -5.446 -1.450 1.00 90.44 221 VAL A N 1
ATOM 1730 C CA . VAL A 1 221 ? 7.520 -4.210 -1.636 1.00 90.44 221 VAL A CA 1
ATOM 1731 C C . VAL A 1 221 ? 7.761 -3.435 -0.342 1.00 90.44 221 VAL A C 1
ATOM 1733 O O . VAL A 1 221 ? 8.329 -2.345 -0.390 1.00 90.44 221 VAL A O 1
ATOM 1736 N N . TRP A 1 222 ? 7.415 -4.001 0.818 1.00 91.19 222 TRP A N 1
ATOM 1737 C CA . TRP A 1 222 ? 7.431 -3.328 2.120 1.00 91.19 222 TRP A CA 1
ATOM 1738 C C . TRP A 1 222 ? 8.715 -2.538 2.395 1.00 91.19 222 TRP A C 1
ATOM 1740 O O . TRP A 1 222 ? 8.673 -1.331 2.636 1.00 91.19 222 TRP A O 1
ATOM 1750 N N . ASN A 1 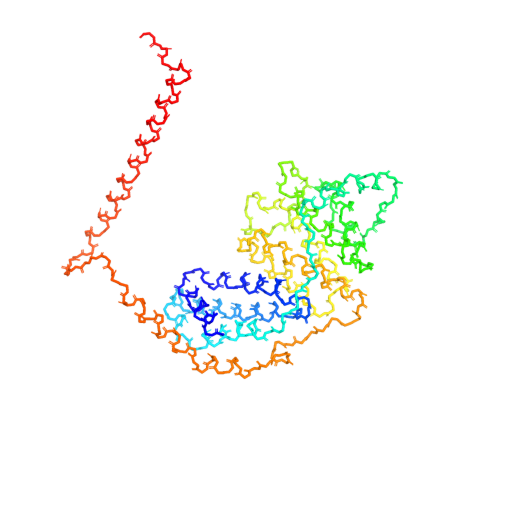223 ? 9.877 -3.192 2.289 1.00 88.88 223 ASN A N 1
ATOM 1751 C CA . ASN A 1 223 ? 11.181 -2.570 2.552 1.00 88.88 223 ASN A CA 1
ATOM 1752 C C . ASN A 1 223 ? 11.541 -1.454 1.561 1.00 88.88 223 ASN A C 1
ATOM 1754 O O . ASN A 1 223 ? 12.368 -0.604 1.875 1.00 88.88 223 ASN A O 1
ATOM 1758 N N . ARG A 1 224 ? 10.925 -1.455 0.377 1.00 90.19 224 ARG A N 1
ATOM 1759 C CA . ARG A 1 224 ? 11.156 -0.471 -0.688 1.00 90.19 224 ARG A CA 1
ATOM 1760 C C . ARG A 1 224 ? 10.177 0.697 -0.609 1.00 90.19 224 ARG A C 1
ATOM 1762 O O . ARG A 1 224 ? 10.487 1.781 -1.094 1.00 90.19 224 ARG A O 1
ATOM 1769 N N . LEU A 1 225 ? 9.024 0.500 0.027 1.00 89.50 225 LEU A N 1
ATOM 1770 C CA . LEU A 1 225 ? 8.123 1.586 0.387 1.00 89.50 225 LEU A CA 1
ATOM 1771 C C . LEU A 1 225 ? 8.736 2.376 1.548 1.00 89.50 225 LEU A C 1
ATOM 1773 O O . LEU A 1 225 ? 9.010 1.825 2.613 1.00 89.50 225 LEU A O 1
ATOM 1777 N N . GLY A 1 226 ? 8.933 3.679 1.360 1.00 89.25 226 GLY A N 1
ATOM 1778 C CA . GLY A 1 226 ? 9.270 4.583 2.462 1.00 89.25 226 GLY A CA 1
ATOM 1779 C C . GLY A 1 226 ? 8.109 4.724 3.455 1.00 89.25 226 GLY A C 1
ATOM 1780 O O . GLY A 1 226 ? 6.958 4.461 3.109 1.00 89.25 226 GLY A O 1
ATOM 1781 N N . ILE A 1 227 ? 8.389 5.189 4.679 1.00 88.88 227 ILE A N 1
ATOM 1782 C CA . ILE A 1 227 ? 7.387 5.338 5.759 1.00 88.88 227 ILE A CA 1
ATOM 1783 C C . ILE A 1 227 ? 6.170 6.156 5.299 1.00 88.88 227 ILE A C 1
ATOM 1785 O O . ILE A 1 227 ? 5.036 5.733 5.525 1.00 88.88 227 ILE A O 1
ATOM 1789 N N . LYS A 1 228 ? 6.402 7.276 4.592 1.00 90.69 228 LYS A N 1
ATOM 1790 C CA . LYS A 1 228 ? 5.337 8.093 3.979 1.00 90.69 228 LYS A CA 1
ATOM 1791 C C . LYS A 1 228 ? 4.410 7.212 3.137 1.00 90.69 228 LYS A C 1
ATOM 1793 O O . LYS A 1 228 ? 3.221 7.136 3.415 1.00 90.69 228 LYS A O 1
ATOM 1798 N N . TYR A 1 229 ? 4.962 6.511 2.149 1.00 92.19 229 TYR A N 1
ATOM 1799 C CA . TYR A 1 229 ? 4.179 5.735 1.189 1.00 92.19 229 TYR A CA 1
ATOM 1800 C C . TYR A 1 229 ? 3.510 4.505 1.802 1.00 92.19 229 TYR A C 1
ATOM 1802 O O . TYR A 1 229 ? 2.407 4.166 1.399 1.00 92.19 229 TYR A O 1
ATOM 1810 N N . ARG A 1 230 ? 4.101 3.876 2.826 1.00 93.44 230 ARG A N 1
ATOM 1811 C CA . ARG A 1 230 ? 3.419 2.814 3.590 1.00 93.44 230 ARG A CA 1
ATOM 1812 C C . ARG A 1 230 ? 2.115 3.331 4.200 1.00 93.44 230 ARG A C 1
ATOM 1814 O O . ARG A 1 230 ? 1.087 2.670 4.082 1.00 93.44 230 ARG A O 1
ATOM 1821 N N . LYS A 1 231 ? 2.139 4.532 4.795 1.00 93.06 231 LYS A N 1
ATOM 1822 C CA . LYS A 1 231 ? 0.937 5.185 5.338 1.00 93.06 231 LYS A CA 1
ATOM 1823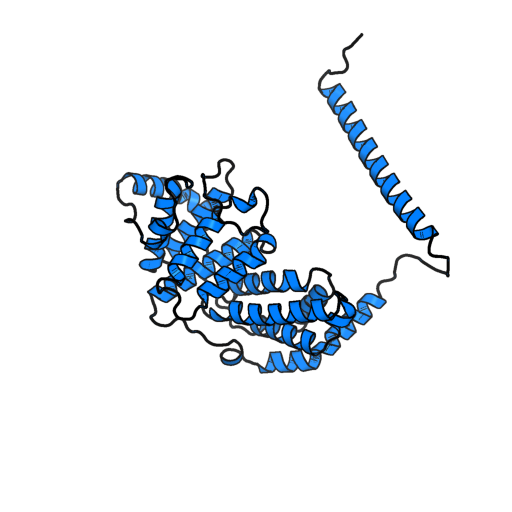 C C . LYS A 1 231 ? -0.100 5.453 4.244 1.00 93.06 231 LYS A C 1
ATOM 1825 O O . LYS A 1 231 ? -1.274 5.157 4.441 1.00 93.06 231 LYS A O 1
ATOM 1830 N N . GLU A 1 232 ? 0.332 5.988 3.103 1.00 92.56 232 GLU A N 1
ATOM 1831 C CA . GLU A 1 232 ? -0.539 6.294 1.956 1.00 92.56 232 GLU A CA 1
ATOM 1832 C C . GLU A 1 232 ? -1.225 5.039 1.392 1.00 92.56 232 GLU A C 1
ATOM 1834 O O . GLU A 1 232 ? -2.438 5.035 1.164 1.00 92.56 232 GLU A O 1
ATOM 1839 N N . VAL A 1 233 ? -0.471 3.948 1.236 1.00 94.94 233 VAL A N 1
ATOM 1840 C CA . VAL A 1 233 ? -0.979 2.660 0.750 1.00 94.94 233 VAL A CA 1
ATOM 1841 C C . VAL A 1 233 ? -1.995 2.073 1.726 1.00 94.94 233 VAL A C 1
ATOM 1843 O O . VAL A 1 233 ? -3.102 1.736 1.311 1.00 94.94 233 VAL A O 1
ATOM 1846 N N . PHE A 1 234 ? -1.688 2.021 3.027 1.00 96.19 234 PHE A N 1
ATOM 1847 C CA . PHE A 1 234 ? -2.658 1.545 4.017 1.00 96.19 234 PHE A CA 1
ATOM 1848 C C . PHE A 1 234 ? -3.923 2.390 4.056 1.00 96.19 234 PHE A C 1
ATOM 1850 O O . PHE A 1 234 ? -5.024 1.853 4.146 1.00 96.19 234 PHE A O 1
ATOM 1857 N N . ALA A 1 235 ? -3.781 3.708 3.972 1.00 95.62 235 ALA A N 1
ATOM 1858 C CA . ALA A 1 235 ? -4.926 4.597 3.979 1.00 95.62 235 ALA A CA 1
ATOM 1859 C C . ALA A 1 235 ? -5.798 4.394 2.732 1.00 95.62 235 ALA A C 1
ATOM 1861 O O . ALA A 1 235 ? -7.021 4.419 2.831 1.00 95.62 235 ALA A O 1
ATOM 1862 N N . THR A 1 236 ? -5.187 4.114 1.580 1.00 94.81 236 THR A N 1
ATOM 1863 C CA . THR A 1 236 ? -5.907 3.731 0.358 1.00 94.81 236 THR A CA 1
ATOM 1864 C C . THR A 1 236 ? -6.650 2.407 0.532 1.00 94.81 236 THR A C 1
ATOM 1866 O O . THR A 1 236 ? -7.827 2.330 0.194 1.00 94.81 236 THR A O 1
ATOM 1869 N N . ILE A 1 237 ? -6.010 1.394 1.123 1.00 95.62 237 ILE A N 1
ATOM 1870 C CA . ILE A 1 237 ? -6.640 0.097 1.424 1.00 95.62 237 ILE A CA 1
ATOM 1871 C C . ILE A 1 237 ? -7.846 0.273 2.358 1.00 95.62 237 ILE A C 1
ATOM 1873 O O . ILE A 1 237 ? -8.903 -0.300 2.108 1.00 95.62 237 ILE A O 1
ATOM 1877 N N . VAL A 1 238 ? -7.728 1.105 3.398 1.00 96.19 238 VAL A N 1
ATOM 1878 C CA . VAL A 1 238 ? -8.849 1.432 4.296 1.00 96.19 238 VAL A CA 1
ATOM 1879 C C . VAL A 1 238 ? -10.002 2.074 3.527 1.00 96.19 238 VAL A C 1
ATOM 1881 O O . VAL A 1 238 ? -11.152 1.689 3.723 1.00 96.19 238 VAL A O 1
ATOM 1884 N N . VAL A 1 239 ? -9.715 3.017 2.625 1.00 93.69 239 VAL A N 1
ATOM 1885 C CA . VAL A 1 239 ? -10.746 3.641 1.782 1.00 93.69 239 VAL A CA 1
ATOM 1886 C C . VAL A 1 239 ? -11.425 2.597 0.893 1.00 93.69 239 VAL A C 1
ATOM 1888 O O . VAL A 1 239 ? -12.652 2.567 0.865 1.00 93.69 239 VAL A O 1
ATOM 1891 N N . MET A 1 240 ? -10.667 1.699 0.253 1.00 92.19 240 MET A N 1
ATOM 1892 C CA . MET A 1 240 ? -11.223 0.603 -0.555 1.00 92.19 240 MET A CA 1
ATOM 1893 C C . MET A 1 240 ? -12.150 -0.297 0.269 1.00 92.19 240 MET A C 1
ATOM 1895 O O . MET A 1 240 ? -13.262 -0.597 -0.161 1.00 92.19 240 MET A O 1
ATOM 1899 N N . LEU A 1 241 ? -11.730 -0.696 1.473 1.00 93.62 241 LEU A N 1
ATOM 1900 C CA . LEU A 1 241 ? -12.551 -1.520 2.362 1.00 93.62 241 LEU A CA 1
ATOM 1901 C C . LEU A 1 241 ? -13.838 -0.790 2.789 1.00 93.62 241 LEU A C 1
ATOM 1903 O O . LEU A 1 241 ? -14.911 -1.387 2.771 1.00 93.62 241 LEU A O 1
ATOM 1907 N N . CYS A 1 242 ? -13.769 0.504 3.121 1.00 93.06 242 CYS A N 1
ATOM 1908 C CA . CYS A 1 242 ? -14.957 1.303 3.444 1.00 93.06 242 CYS A CA 1
ATOM 1909 C C . CYS A 1 242 ? -15.897 1.472 2.239 1.00 93.06 242 CYS A C 1
ATOM 1911 O O . CYS A 1 242 ? -17.118 1.423 2.390 1.00 93.06 242 CYS A O 1
ATOM 1913 N N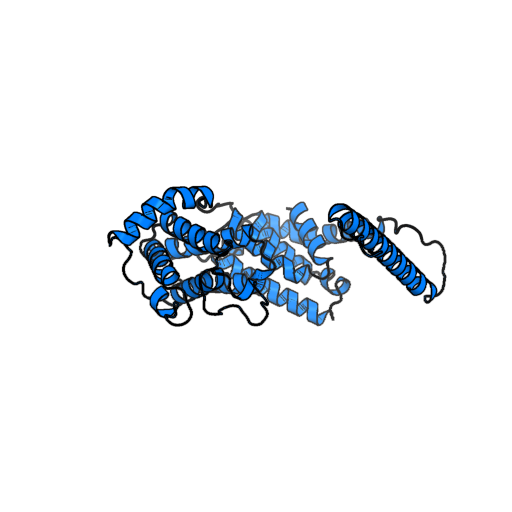 . GLU A 1 243 ? -15.354 1.682 1.039 1.00 88.81 243 GLU A N 1
ATOM 1914 C CA . GLU A 1 243 ? -16.138 1.788 -0.196 1.00 88.81 243 GLU A CA 1
ATOM 1915 C C . GLU A 1 243 ? -16.832 0.469 -0.535 1.00 88.81 243 GLU A C 1
ATOM 1917 O O . GLU A 1 243 ? -17.993 0.494 -0.942 1.00 88.81 243 GLU A O 1
ATOM 1922 N N . ARG A 1 244 ? -16.187 -0.681 -0.284 1.00 86.31 244 ARG A N 1
ATOM 1923 C CA . ARG A 1 244 ? -16.825 -2.001 -0.407 1.00 86.31 244 ARG A CA 1
ATOM 1924 C C . ARG A 1 244 ? -18.063 -2.123 0.471 1.00 86.31 244 ARG A C 1
ATOM 1926 O O . ARG A 1 244 ? -19.059 -2.700 0.057 1.00 86.31 244 ARG A O 1
ATOM 1933 N N . VAL A 1 245 ? -17.990 -1.619 1.696 1.00 86.56 245 VAL A N 1
ATOM 1934 C CA . VAL A 1 245 ? -19.115 -1.680 2.631 1.00 86.56 245 VAL A CA 1
ATOM 1935 C C . VAL A 1 245 ? -20.253 -0.766 2.166 1.00 86.56 245 VAL A C 1
ATOM 1937 O O . VAL A 1 245 ? -21.412 -1.161 2.240 1.00 86.56 245 VAL A O 1
ATOM 1940 N N . LYS A 1 246 ? -19.942 0.429 1.634 1.00 82.38 246 LYS A N 1
ATOM 1941 C CA . LYS A 1 246 ? -20.955 1.349 1.073 1.00 82.38 246 LYS A CA 1
ATOM 1942 C C . LYS A 1 246 ? -21.581 0.847 -0.223 1.00 82.38 246 LYS A C 1
ATOM 1944 O O . LYS A 1 246 ? -22.737 1.154 -0.491 1.00 82.38 246 LYS A O 1
ATOM 1949 N N . SER A 1 247 ? -20.806 0.153 -1.053 1.00 69.50 247 SER A N 1
ATOM 1950 C CA . SER A 1 247 ? -21.185 -0.203 -2.419 1.00 69.50 247 SER A CA 1
ATOM 1951 C C . SER A 1 247 ? -21.019 -1.701 -2.675 1.00 69.50 247 SER A C 1
ATOM 1953 O O . SER A 1 247 ? -19.930 -2.269 -2.577 1.00 69.50 247 SER A O 1
ATOM 1955 N N . ALA A 1 248 ? -22.109 -2.352 -3.092 1.00 58.50 248 ALA A N 1
ATOM 1956 C CA . ALA A 1 248 ? -22.106 -3.775 -3.433 1.00 58.50 248 ALA A CA 1
ATOM 1957 C C . ALA A 1 248 ? -21.158 -4.126 -4.598 1.00 58.50 248 ALA A C 1
ATOM 1959 O O . ALA A 1 248 ? -20.785 -5.293 -4.750 1.00 58.50 248 ALA A O 1
ATOM 1960 N N . SER A 1 249 ? -20.666 -3.142 -5.358 1.00 61.25 249 SER A N 1
ATOM 1961 C CA . SER A 1 249 ? -19.629 -3.299 -6.383 1.00 61.25 249 SER A CA 1
ATOM 1962 C C . SER A 1 249 ? -18.598 -2.168 -6.301 1.00 61.25 249 SER A C 1
ATOM 1964 O O . SER A 1 249 ? -18.895 -1.035 -6.674 1.00 61.25 249 SER A O 1
ATOM 1966 N N . ILE A 1 250 ? -17.368 -2.488 -5.879 1.00 66.00 250 ILE A N 1
ATOM 1967 C CA . ILE A 1 250 ? -16.213 -1.657 -6.249 1.00 66.00 250 ILE A CA 1
ATOM 1968 C C . ILE A 1 250 ? -16.060 -1.784 -7.760 1.00 66.00 250 ILE A C 1
ATOM 1970 O O . ILE A 1 250 ? -16.193 -2.878 -8.308 1.00 66.00 250 ILE A O 1
ATOM 1974 N N . GLU A 1 251 ? -15.788 -0.679 -8.437 1.00 66.19 251 GLU A N 1
ATOM 1975 C CA . GLU A 1 251 ? -15.577 -0.702 -9.872 1.00 66.19 251 GLU A CA 1
ATOM 1976 C C . GLU A 1 251 ? -14.209 -1.323 -10.202 1.00 66.19 251 GLU A C 1
ATOM 1978 O O . GLU A 1 251 ? -13.157 -0.812 -9.818 1.00 66.19 251 GLU A O 1
ATOM 1983 N N . VAL A 1 252 ? -14.213 -2.464 -10.897 1.00 71.50 252 VAL A N 1
ATOM 1984 C CA . VAL A 1 252 ? -13.007 -3.274 -11.162 1.00 71.50 252 VAL A CA 1
ATOM 1985 C C . VAL A 1 252 ? -12.681 -3.261 -12.653 1.00 71.50 252 VAL A C 1
ATOM 1987 O O . VAL A 1 252 ? -12.647 -4.293 -13.326 1.00 71.50 252 VAL A O 1
ATOM 1990 N N . ARG A 1 253 ? -12.455 -2.055 -13.180 1.00 76.50 253 ARG A N 1
ATOM 1991 C CA . ARG A 1 253 ? -12.067 -1.833 -14.581 1.00 76.50 253 ARG A CA 1
ATOM 1992 C C . ARG A 1 253 ? -10.578 -2.104 -14.793 1.00 76.50 253 ARG A C 1
ATOM 1994 O O . ARG A 1 253 ? -9.758 -1.766 -13.933 1.00 76.50 253 ARG A O 1
ATOM 2001 N N . GLN A 1 254 ? -10.226 -2.708 -15.929 1.00 80.94 254 GLN A N 1
ATOM 2002 C CA . GLN A 1 254 ? -8.826 -2.784 -16.345 1.00 80.94 254 GLN A CA 1
ATOM 2003 C C . GLN A 1 254 ? -8.339 -1.388 -16.743 1.00 80.94 254 GLN A C 1
ATOM 2005 O O . GLN A 1 254 ? -9.155 -0.582 -17.192 1.00 80.94 254 GLN A O 1
ATOM 2010 N N . PRO A 1 255 ? -7.032 -1.086 -16.623 1.00 80.50 255 PRO A N 1
ATOM 2011 C CA . PRO A 1 255 ? -6.495 0.201 -17.056 1.00 80.50 255 PRO A CA 1
ATOM 2012 C C . PRO A 1 255 ? -6.903 0.564 -18.486 1.00 80.50 255 PRO A C 1
ATOM 2014 O O . PRO A 1 255 ? -7.378 1.670 -18.725 1.00 80.50 255 PRO A O 1
ATOM 2017 N N . ILE A 1 256 ? -6.813 -0.401 -19.406 1.00 80.44 256 ILE A N 1
ATOM 2018 C CA . ILE A 1 256 ? -7.131 -0.216 -20.825 1.00 80.44 256 ILE A CA 1
ATOM 2019 C C . ILE A 1 256 ? -8.593 0.187 -21.084 1.00 80.44 256 ILE A C 1
ATOM 2021 O O . ILE A 1 256 ? -8.856 0.873 -22.069 1.00 80.44 256 ILE A O 1
ATOM 2025 N N . ASP A 1 257 ? -9.518 -0.176 -20.190 1.00 82.44 257 ASP A N 1
ATOM 2026 C CA . ASP A 1 257 ? -10.958 0.078 -20.341 1.00 82.44 257 ASP A CA 1
ATOM 2027 C C . ASP A 1 257 ? -11.381 1.454 -19.808 1.00 82.44 257 ASP A C 1
ATOM 2029 O O . ASP A 1 257 ? -12.506 1.897 -20.041 1.00 82.44 257 ASP A O 1
ATOM 2033 N N . CYS A 1 258 ? -10.527 2.117 -19.024 1.00 77.69 258 CYS A N 1
ATOM 2034 C CA . CYS A 1 258 ? -10.903 3.324 -18.285 1.00 77.69 258 CYS A CA 1
ATOM 2035 C C . CYS A 1 258 ? -10.009 4.539 -18.543 1.00 77.69 258 CYS A C 1
ATOM 2037 O O . CYS A 1 258 ? -10.263 5.602 -17.970 1.00 77.69 258 CYS A O 1
ATOM 2039 N N . VAL A 1 259 ? -8.998 4.417 -19.406 1.00 82.69 259 VAL A N 1
ATOM 2040 C CA . VAL A 1 259 ? -8.104 5.521 -19.772 1.00 82.69 259 VAL A CA 1
ATOM 2041 C C . VAL A 1 259 ? -8.036 5.747 -21.276 1.00 82.69 259 VAL A C 1
ATOM 2043 O O . VAL A 1 259 ? -8.196 4.824 -22.073 1.00 82.69 259 VAL A O 1
ATOM 2046 N N . ASP A 1 260 ? -7.752 6.990 -21.673 1.00 81.69 260 ASP A N 1
ATOM 2047 C CA . ASP A 1 260 ? -7.399 7.280 -23.060 1.00 81.69 260 ASP A CA 1
ATOM 2048 C C . ASP A 1 260 ? -6.041 6.643 -23.372 1.00 81.69 260 ASP A C 1
ATOM 2050 O O . ASP A 1 260 ? -4.999 7.055 -22.856 1.00 81.69 260 ASP A O 1
ATOM 2054 N N . ASN A 1 261 ? -6.065 5.620 -24.223 1.00 83.81 261 ASN A N 1
ATOM 2055 C CA . ASN A 1 261 ? -4.872 4.885 -24.621 1.00 83.81 261 ASN A CA 1
ATOM 2056 C C . ASN A 1 261 ? -4.096 5.574 -25.748 1.00 83.81 261 ASN A C 1
ATOM 2058 O O . ASN A 1 261 ? -2.980 5.149 -26.038 1.00 83.81 261 ASN A O 1
ATOM 2062 N N . ARG A 1 262 ? -4.633 6.620 -26.396 1.00 85.75 262 ARG A N 1
ATOM 2063 C CA . ARG A 1 262 ? -3.936 7.290 -27.510 1.00 85.75 262 ARG A CA 1
ATOM 2064 C C . ARG A 1 262 ? -2.577 7.857 -27.083 1.00 85.75 262 ARG A C 1
ATOM 2066 O O . ARG A 1 262 ? -1.596 7.506 -27.732 1.00 85.75 262 ARG A O 1
ATOM 2073 N N . PRO A 1 263 ? -2.452 8.608 -25.967 1.00 83.50 263 PRO A N 1
ATOM 2074 C CA . PRO A 1 263 ? -1.150 9.100 -25.516 1.00 83.50 263 PRO A CA 1
ATOM 2075 C C . PRO A 1 263 ? -0.181 7.969 -25.156 1.00 83.50 263 PRO A C 1
ATOM 2077 O O . PRO A 1 263 ? 1.020 8.103 -25.361 1.00 83.50 263 PRO A O 1
ATOM 2080 N N . ILE A 1 264 ? -0.697 6.847 -24.639 1.00 85.56 264 ILE A N 1
ATOM 2081 C CA . ILE A 1 264 ? 0.113 5.670 -24.306 1.00 85.56 264 ILE A CA 1
ATOM 2082 C C . ILE A 1 264 ? 0.657 5.038 -25.587 1.00 85.56 264 ILE A C 1
ATOM 2084 O O . ILE A 1 264 ? 1.848 4.771 -25.657 1.00 85.56 264 ILE A O 1
ATOM 2088 N N . ARG A 1 265 ? -0.181 4.856 -26.616 1.00 85.81 265 ARG A N 1
ATOM 2089 C CA . ARG A 1 265 ? 0.238 4.329 -27.925 1.00 85.81 265 ARG A CA 1
ATOM 2090 C C . ARG A 1 265 ? 1.306 5.203 -28.576 1.00 85.81 265 ARG A C 1
ATOM 2092 O O . ARG A 1 265 ? 2.339 4.672 -28.957 1.00 85.81 265 ARG A O 1
ATOM 2099 N N . THR A 1 266 ? 1.121 6.521 -28.594 1.00 83.38 266 THR A N 1
ATOM 2100 C CA . THR A 1 266 ? 2.149 7.449 -29.095 1.00 83.38 266 THR A CA 1
ATOM 2101 C C . THR A 1 266 ? 3.450 7.329 -28.297 1.00 83.38 266 THR A C 1
ATOM 2103 O O . THR A 1 266 ? 4.528 7.222 -28.866 1.00 83.38 266 THR A O 1
ATOM 2106 N N . ALA A 1 267 ? 3.376 7.247 -26.966 1.00 81.06 267 ALA A N 1
ATOM 2107 C CA . ALA A 1 267 ? 4.574 7.050 -26.151 1.00 81.06 267 ALA A CA 1
ATOM 2108 C C . ALA A 1 267 ? 5.248 5.682 -26.357 1.00 81.06 267 ALA A C 1
ATOM 2110 O O . ALA A 1 267 ? 6.449 5.569 -26.119 1.00 81.06 267 ALA A O 1
ATOM 2111 N N . LEU A 1 268 ? 4.502 4.649 -26.765 1.00 84.06 268 LEU A N 1
ATOM 2112 C CA . LEU A 1 268 ? 5.056 3.345 -27.140 1.00 84.06 268 LEU A CA 1
ATOM 2113 C C . LEU A 1 268 ? 5.806 3.424 -28.474 1.00 84.06 268 LEU A C 1
ATOM 2115 O O . LEU A 1 268 ? 6.860 2.809 -28.592 1.00 84.06 268 LEU A O 1
ATOM 2119 N N . GLU A 1 269 ? 5.315 4.202 -29.439 1.00 85.38 269 GLU A N 1
ATOM 2120 C CA . GLU A 1 269 ? 6.009 4.455 -30.712 1.00 85.38 269 GLU A CA 1
ATOM 2121 C C . GLU A 1 269 ? 7.338 5.195 -30.476 1.00 85.38 269 GLU A C 1
ATOM 2123 O O . GLU A 1 269 ? 8.381 4.799 -31.001 1.00 85.38 269 GLU A O 1
ATOM 2128 N N . ASP A 1 270 ? 7.328 6.190 -29.585 1.00 84.62 270 ASP A N 1
ATOM 2129 C CA . ASP A 1 270 ? 8.496 7.021 -29.271 1.00 84.62 270 ASP A CA 1
ATOM 2130 C C . ASP A 1 270 ? 9.451 6.401 -28.237 1.00 84.62 270 ASP A C 1
ATOM 2132 O O . ASP A 1 270 ? 10.514 6.963 -27.950 1.00 84.62 270 ASP A O 1
ATOM 2136 N N . ILE A 1 271 ? 9.113 5.249 -27.640 1.00 84.12 271 ILE A N 1
ATOM 2137 C CA . ILE A 1 271 ? 9.861 4.735 -26.483 1.00 84.12 271 ILE A CA 1
ATOM 2138 C C . ILE A 1 271 ? 11.327 4.472 -26.822 1.00 84.12 271 ILE A C 1
ATOM 2140 O O . ILE A 1 271 ? 12.202 4.699 -25.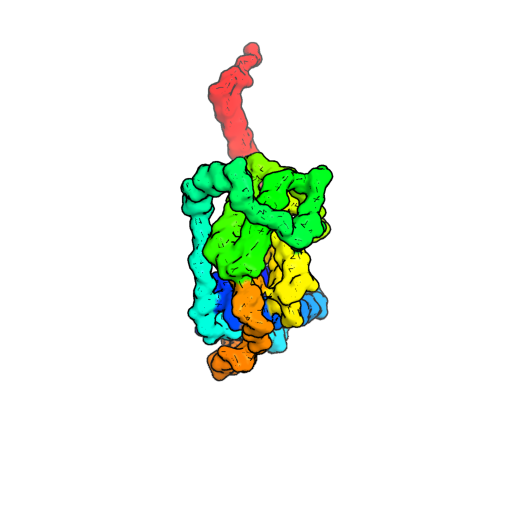994 1.00 84.12 271 ILE A O 1
ATOM 2144 N N . ASN A 1 272 ? 11.627 4.040 -28.048 1.00 84.62 272 ASN A N 1
ATOM 2145 C CA . ASN A 1 272 ? 13.001 3.765 -28.459 1.00 84.62 272 ASN A CA 1
ATOM 2146 C C . ASN A 1 272 ? 13.863 5.033 -28.491 1.00 84.62 272 ASN A C 1
ATOM 2148 O O . ASN A 1 272 ? 15.011 4.974 -28.054 1.00 84.62 272 ASN A O 1
ATOM 2152 N N . LEU A 1 273 ? 13.291 6.179 -28.880 1.00 86.06 273 LEU A N 1
ATOM 2153 C CA . LEU A 1 273 ? 13.992 7.466 -28.890 1.00 86.06 273 LEU A CA 1
ATOM 2154 C C . LEU A 1 273 ? 14.468 7.850 -27.485 1.00 86.06 273 LEU A C 1
ATOM 2156 O O . LEU A 1 273 ? 15.601 8.296 -27.316 1.00 86.06 273 LEU A O 1
ATOM 2160 N N . VAL A 1 274 ? 13.647 7.587 -26.463 1.00 84.00 274 VAL A N 1
ATOM 2161 C CA . VAL A 1 274 ? 14.006 7.822 -25.054 1.00 84.00 274 VAL A CA 1
ATOM 2162 C C . VAL A 1 274 ? 15.228 6.993 -24.644 1.00 84.00 274 VAL A C 1
ATOM 2164 O O . VAL A 1 274 ? 16.135 7.501 -23.985 1.00 84.00 274 VAL A O 1
ATOM 2167 N N . TYR A 1 275 ? 15.287 5.719 -25.037 1.00 83.44 275 TYR A N 1
ATOM 2168 C CA . TYR A 1 275 ? 16.434 4.863 -24.718 1.00 83.44 275 TYR A CA 1
ATOM 2169 C C . TYR A 1 275 ? 17.690 5.251 -25.510 1.00 83.44 275 TYR A C 1
ATOM 2171 O O . TYR A 1 275 ? 18.793 5.157 -24.968 1.00 83.44 275 TYR A O 1
ATOM 2179 N N . ASP A 1 276 ? 17.539 5.720 -26.749 1.00 85.12 276 ASP A N 1
ATOM 2180 C CA . ASP A 1 276 ? 18.651 6.203 -27.572 1.00 85.12 276 ASP A CA 1
ATOM 2181 C C . ASP A 1 276 ? 19.222 7.528 -27.045 1.00 85.12 276 ASP A C 1
ATOM 2183 O O . ASP A 1 276 ? 20.438 7.730 -27.051 1.00 85.12 276 ASP A O 1
ATOM 2187 N N . GLU A 1 277 ? 18.374 8.424 -26.534 1.00 85.00 277 GLU A N 1
ATOM 2188 C CA . GLU A 1 277 ? 18.791 9.618 -25.788 1.00 85.00 277 GLU A CA 1
ATOM 2189 C C . GLU A 1 277 ? 19.592 9.252 -24.541 1.00 85.00 277 GLU A C 1
ATOM 2191 O O . GLU A 1 277 ? 20.725 9.704 -24.394 1.00 85.00 277 GLU A O 1
ATOM 2196 N N . ILE A 1 278 ? 19.068 8.367 -23.688 1.00 83.56 278 ILE A N 1
ATOM 2197 C CA . ILE A 1 278 ? 19.776 7.921 -22.478 1.00 83.56 278 ILE A CA 1
ATOM 2198 C C . ILE A 1 278 ? 21.121 7.275 -22.848 1.00 83.56 278 ILE A C 1
ATOM 2200 O O . ILE A 1 278 ? 22.134 7.510 -22.189 1.00 83.56 278 ILE A O 1
ATOM 2204 N N . ALA A 1 279 ? 21.165 6.474 -23.917 1.00 82.19 279 ALA A N 1
ATOM 2205 C CA . ALA A 1 279 ? 22.398 5.858 -24.400 1.00 82.19 279 ALA A CA 1
ATOM 2206 C C . ALA A 1 279 ? 23.424 6.883 -24.910 1.00 82.19 279 ALA A C 1
ATOM 2208 O O . ALA A 1 279 ? 24.622 6.677 -24.706 1.00 82.19 279 ALA A O 1
ATOM 2209 N N . ARG A 1 280 ? 22.982 7.967 -25.560 1.00 84.31 280 ARG A N 1
ATOM 2210 C CA . ARG A 1 280 ? 23.851 9.087 -25.952 1.00 84.31 280 ARG A CA 1
ATOM 2211 C C . ARG A 1 280 ? 24.373 9.829 -24.726 1.00 84.31 280 ARG A C 1
ATOM 2213 O O . ARG A 1 280 ? 25.581 10.018 -24.624 1.00 84.31 280 ARG A O 1
ATOM 2220 N N . ASP A 1 281 ? 23.507 10.141 -23.770 1.00 79.94 281 ASP A N 1
ATOM 2221 C CA . ASP A 1 281 ? 23.882 10.859 -22.549 1.00 79.94 281 ASP A CA 1
ATOM 2222 C C . ASP A 1 281 ? 24.901 10.065 -21.719 1.00 79.94 281 ASP A C 1
ATOM 2224 O O . ASP A 1 281 ? 25.908 10.616 -21.285 1.00 79.94 281 ASP A O 1
ATOM 2228 N N . MET A 1 282 ? 24.722 8.744 -21.589 1.00 71.81 282 MET A N 1
ATOM 2229 C CA . MET A 1 282 ? 25.696 7.864 -20.922 1.00 71.81 282 MET A CA 1
ATOM 2230 C C . MET A 1 282 ? 27.058 7.808 -21.631 1.00 71.81 282 MET A C 1
ATOM 2232 O O . MET A 1 282 ? 28.066 7.570 -20.972 1.00 71.81 282 MET A O 1
ATOM 2236 N N . LYS A 1 283 ? 27.108 8.001 -22.956 1.00 70.88 283 LYS A N 1
ATOM 2237 C CA . LYS A 1 283 ? 28.366 8.066 -23.725 1.00 70.88 283 LYS A CA 1
ATOM 2238 C C . LYS A 1 283 ? 29.040 9.439 -23.645 1.00 70.88 283 LYS A C 1
ATOM 2240 O O . LYS A 1 283 ? 30.246 9.520 -23.849 1.00 70.88 283 LYS A O 1
ATOM 2245 N N . LEU A 1 284 ? 28.270 10.496 -23.384 1.00 50.22 284 LEU A N 1
ATOM 2246 C CA . LEU A 1 284 ? 28.744 11.879 -23.299 1.00 50.22 284 LEU A CA 1
ATOM 2247 C C . LEU A 1 284 ? 29.256 12.262 -21.908 1.00 50.22 284 LEU A C 1
ATOM 2249 O O . LEU A 1 284 ? 29.924 13.286 -21.793 1.00 50.22 284 LEU A O 1
ATOM 2253 N N . VAL A 1 285 ? 28.993 11.462 -20.865 1.00 45.16 285 VAL A N 1
ATOM 2254 C CA . VAL A 1 285 ? 29.676 11.625 -19.575 1.00 45.16 285 VAL A CA 1
ATOM 2255 C C . VAL A 1 285 ? 31.164 11.355 -19.811 1.00 45.16 285 VAL A C 1
ATOM 2257 O O . VAL A 1 285 ? 31.529 10.202 -20.067 1.00 45.16 285 VAL A O 1
ATOM 2260 N N . PRO A 1 286 ? 32.050 12.367 -19.726 1.00 36.34 286 PRO A N 1
ATOM 2261 C CA . PRO A 1 286 ? 33.474 12.114 -19.794 1.00 36.34 286 PRO A CA 1
ATOM 2262 C C . PRO A 1 286 ? 33.788 11.247 -18.584 1.00 36.34 286 PRO A C 1
ATOM 2264 O O . PRO A 1 286 ? 33.604 11.671 -17.443 1.00 36.34 286 PRO A O 1
ATOM 2267 N N . THR A 1 287 ? 34.224 10.012 -18.816 1.00 39.66 287 THR A N 1
ATOM 2268 C CA . THR A 1 287 ? 34.854 9.241 -17.748 1.00 39.66 287 THR A CA 1
ATOM 2269 C C . THR A 1 287 ? 36.054 10.076 -17.297 1.00 39.66 287 THR A C 1
ATOM 2271 O O . THR A 1 287 ? 36.883 10.392 -18.155 1.00 39.66 287 THR A O 1
ATOM 2274 N N . PRO A 1 288 ? 36.157 10.512 -16.026 1.00 37.16 288 PRO A N 1
ATOM 2275 C CA . PRO A 1 288 ? 37.309 11.284 -15.588 1.00 37.16 288 PRO A CA 1
ATOM 2276 C C . PRO A 1 288 ? 38.564 10.423 -15.748 1.00 37.16 288 PRO A C 1
ATOM 2278 O O . PRO A 1 288 ? 38.796 9.502 -14.974 1.00 37.16 288 PRO A O 1
ATOM 2281 N N . GLY A 1 289 ? 39.314 10.711 -16.813 1.00 38.34 289 GLY A N 1
ATOM 2282 C CA . GLY A 1 289 ? 40.669 10.258 -17.101 1.00 38.34 289 GLY A CA 1
ATOM 2283 C C . GLY A 1 289 ? 40.889 8.751 -17.214 1.00 38.34 289 GLY A C 1
ATOM 2284 O O . GLY A 1 289 ? 41.209 8.117 -16.220 1.00 38.34 289 GLY A O 1
ATOM 2285 N N . VAL A 1 290 ? 40.935 8.226 -18.444 1.00 33.88 290 VAL A N 1
ATOM 2286 C CA . VAL A 1 290 ? 42.017 7.298 -18.828 1.00 33.88 290 VAL A CA 1
ATOM 2287 C C . VAL A 1 290 ? 42.367 7.502 -20.310 1.00 33.88 290 VAL A C 1
ATOM 2289 O O . VAL A 1 290 ? 41.617 7.053 -21.177 1.00 33.88 290 VAL A O 1
ATOM 2292 N N . PRO A 1 291 ? 43.498 8.144 -20.645 1.00 37.69 291 PRO A N 1
ATOM 2293 C CA . PRO A 1 291 ? 44.139 7.952 -21.933 1.00 37.69 291 PRO A CA 1
ATOM 2294 C C . PRO A 1 291 ? 45.024 6.700 -21.876 1.00 37.69 291 PRO A C 1
ATOM 2296 O O . PRO A 1 291 ? 45.854 6.558 -20.983 1.00 37.69 291 PRO A O 1
ATOM 2299 N N . GLY A 1 292 ? 44.889 5.834 -22.878 1.00 38.34 292 GLY A N 1
ATOM 2300 C CA . GLY A 1 292 ? 45.924 4.867 -23.239 1.00 38.34 292 GLY A CA 1
ATOM 2301 C C . GLY A 1 292 ? 45.879 3.522 -22.508 1.00 38.34 292 GLY A C 1
ATOM 2302 O O . GLY A 1 292 ? 45.977 3.416 -21.292 1.00 38.34 292 GLY A O 1
ATOM 2303 N N . THR A 1 293 ? 45.781 2.475 -23.319 1.00 44.22 293 THR A N 1
ATOM 2304 C CA . THR A 1 293 ? 46.044 1.058 -23.036 1.00 44.22 293 THR A CA 1
ATOM 2305 C C . THR A 1 293 ? 47.100 0.792 -21.951 1.00 44.22 293 THR A C 1
ATOM 2307 O O . THR A 1 293 ? 48.296 0.941 -22.197 1.00 44.22 293 THR A O 1
ATOM 2310 N N . ALA A 1 294 ? 46.677 0.278 -20.792 1.00 38.72 294 ALA A N 1
ATOM 2311 C CA . ALA A 1 294 ? 47.550 -0.400 -19.832 1.00 38.72 294 ALA A CA 1
ATOM 2312 C C . ALA A 1 294 ? 46.818 -1.581 -19.165 1.00 38.72 294 ALA A C 1
ATOM 2314 O O . ALA A 1 294 ? 45.616 -1.527 -18.912 1.00 38.72 294 ALA A O 1
ATOM 2315 N N . LYS A 1 295 ? 47.561 -2.672 -18.937 1.00 42.91 295 LYS A N 1
ATOM 2316 C CA . LYS A 1 295 ? 47.089 -4.005 -18.517 1.00 42.91 295 LYS A CA 1
ATOM 2317 C C . LYS A 1 295 ? 46.242 -4.008 -17.217 1.00 42.91 295 LYS A C 1
A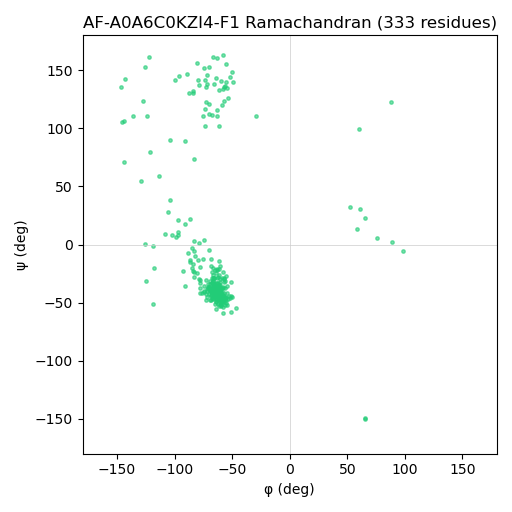TOM 2319 O O . LYS A 1 295 ? 46.442 -3.152 -16.358 1.00 42.91 295 LYS A O 1
ATOM 2324 N N . PRO A 1 296 ? 45.360 -5.014 -17.006 1.00 44.62 296 PRO A N 1
ATOM 2325 C CA . PRO A 1 296 ? 44.301 -5.002 -15.979 1.00 44.62 296 PRO A CA 1
ATOM 2326 C C . PRO A 1 296 ? 44.755 -5.114 -14.510 1.00 44.62 296 PRO A C 1
ATOM 2328 O O . PRO A 1 296 ? 43.924 -5.032 -13.606 1.00 44.62 296 PRO A O 1
ATOM 2331 N N . GLU A 1 297 ? 46.043 -5.318 -14.229 1.00 46.97 297 GLU A N 1
ATOM 2332 C CA . GLU A 1 297 ? 46.524 -5.572 -12.861 1.00 46.97 297 GLU A CA 1
ATOM 2333 C C . GLU A 1 297 ? 46.746 -4.293 -12.035 1.00 46.97 297 GLU A C 1
ATOM 2335 O O . GLU A 1 297 ? 46.657 -4.318 -10.805 1.00 46.97 297 GLU A O 1
ATOM 2340 N N . THR A 1 298 ? 46.960 -3.145 -12.680 1.00 47.19 298 THR A N 1
ATOM 2341 C CA . THR A 1 298 ? 47.294 -1.884 -11.993 1.00 47.19 298 THR A CA 1
ATOM 2342 C C . THR A 1 298 ? 46.070 -1.193 -11.380 1.00 47.19 298 THR A C 1
ATOM 2344 O O . THR A 1 298 ? 46.175 -0.570 -10.321 1.00 47.19 298 THR A O 1
ATOM 2347 N N . PHE A 1 299 ? 44.884 -1.375 -11.973 1.00 45.78 299 PHE A N 1
ATOM 2348 C CA . PHE A 1 299 ? 43.631 -0.751 -11.520 1.00 45.78 299 PHE A CA 1
ATOM 2349 C C . PHE A 1 299 ? 43.140 -1.285 -10.166 1.00 45.78 299 PHE A C 1
ATOM 2351 O O . PHE A 1 299 ? 42.698 -0.513 -9.314 1.00 45.78 299 PHE A O 1
ATOM 2358 N N . LYS A 1 300 ? 43.289 -2.593 -9.910 1.00 52.22 300 LYS A N 1
ATOM 2359 C CA . LYS A 1 300 ? 42.943 -3.184 -8.604 1.00 52.22 300 LYS A CA 1
ATOM 2360 C C . LYS A 1 300 ? 43.875 -2.699 -7.487 1.00 52.22 300 LYS A C 1
ATOM 2362 O O . LYS A 1 300 ? 43.427 -2.512 -6.358 1.00 52.22 300 LYS A O 1
ATOM 2367 N N . LYS A 1 301 ? 45.151 -2.433 -7.798 1.00 56.09 301 LYS A N 1
ATOM 2368 C CA . LYS A 1 301 ? 46.128 -1.892 -6.835 1.00 56.09 301 LYS A CA 1
ATOM 2369 C C . LYS A 1 301 ? 45.847 -0.428 -6.476 1.00 56.09 301 LYS A C 1
ATOM 2371 O O . LYS A 1 301 ? 46.014 -0.056 -5.317 1.00 56.09 301 LYS A O 1
ATOM 2376 N N . GLN A 1 302 ? 45.382 0.383 -7.429 1.00 53.81 302 GLN A N 1
ATOM 2377 C CA . GLN A 1 302 ? 45.029 1.787 -7.178 1.00 53.81 302 GLN A CA 1
ATOM 2378 C C . GLN A 1 302 ? 43.711 1.945 -6.406 1.00 53.81 302 GLN A C 1
ATOM 2380 O O . GLN A 1 302 ? 43.666 2.733 -5.464 1.00 53.81 302 GLN A O 1
ATOM 2385 N N . GLN A 1 303 ? 42.677 1.146 -6.706 1.00 59.41 303 GLN A N 1
ATOM 2386 C CA . GLN A 1 303 ? 41.433 1.167 -5.919 1.00 59.41 303 GLN A CA 1
ATOM 2387 C C . GLN A 1 303 ? 41.632 0.674 -4.481 1.00 59.41 303 GLN A C 1
ATOM 2389 O O . GLN A 1 303 ? 41.017 1.211 -3.561 1.00 59.41 303 GLN A O 1
ATOM 2394 N N . LYS A 1 304 ? 42.514 -0.315 -4.267 1.00 68.69 304 LYS A N 1
ATOM 2395 C CA . LYS A 1 304 ? 42.866 -0.773 -2.918 1.00 68.69 304 LYS A CA 1
ATOM 2396 C C . LYS A 1 304 ? 43.613 0.313 -2.135 1.00 68.69 304 LYS A C 1
ATOM 2398 O O . LYS A 1 304 ? 43.194 0.636 -1.034 1.00 68.69 304 LYS A O 1
ATOM 2403 N N . LYS A 1 305 ? 44.609 0.975 -2.742 1.00 70.31 305 LYS A N 1
ATOM 2404 C CA . LYS A 1 305 ? 45.314 2.108 -2.109 1.00 70.31 305 LYS A CA 1
ATOM 2405 C C . LYS A 1 305 ? 44.395 3.281 -1.754 1.00 70.31 305 LYS A C 1
ATOM 2407 O O . LYS A 1 305 ? 44.579 3.875 -0.701 1.00 70.31 305 LYS A O 1
ATOM 2412 N N . GLN A 1 306 ? 43.411 3.610 -2.594 1.00 69.06 306 GLN A N 1
ATOM 2413 C CA . GLN A 1 306 ? 42.444 4.668 -2.271 1.00 69.06 306 GLN A CA 1
ATOM 2414 C C . GLN A 1 306 ? 41.506 4.275 -1.126 1.00 69.06 306 GLN A C 1
ATOM 2416 O O . GLN A 1 306 ? 41.236 5.102 -0.262 1.00 69.06 306 GLN A O 1
ATOM 2421 N N . LYS A 1 307 ? 41.031 3.023 -1.079 1.00 73.75 307 LYS A N 1
ATOM 2422 C CA . LYS A 1 307 ? 40.218 2.546 0.051 1.00 73.75 307 LYS A CA 1
ATOM 2423 C C . LYS A 1 307 ? 41.008 2.494 1.357 1.00 73.75 307 LYS A C 1
ATOM 2425 O O . LYS A 1 307 ? 40.468 2.894 2.383 1.00 73.75 307 LYS A O 1
ATOM 2430 N N . ASP A 1 308 ? 42.262 2.055 1.303 1.00 77.00 308 ASP A N 1
ATOM 2431 C CA . ASP A 1 308 ? 43.126 1.963 2.481 1.00 77.00 308 ASP A CA 1
ATOM 2432 C C . ASP A 1 308 ? 43.468 3.368 3.019 1.00 77.00 308 ASP A C 1
ATOM 2434 O O . ASP A 1 308 ? 43.356 3.595 4.218 1.00 77.00 308 ASP A O 1
ATOM 2438 N N . ALA A 1 309 ? 43.738 4.347 2.143 1.00 80.94 309 ALA A N 1
ATOM 2439 C CA . ALA A 1 309 ? 43.981 5.737 2.546 1.00 80.94 309 ALA A CA 1
ATOM 2440 C C . ALA A 1 309 ? 42.748 6.408 3.184 1.00 80.94 309 ALA A C 1
ATOM 2442 O O . ALA A 1 309 ? 42.870 7.131 4.169 1.00 80.94 309 ALA A O 1
ATOM 2443 N N . VAL A 1 310 ? 41.545 6.143 2.660 1.00 78.88 310 VAL A N 1
ATOM 2444 C CA . VAL A 1 310 ? 40.293 6.671 3.235 1.00 78.88 310 VAL A CA 1
ATOM 2445 C C . VAL A 1 310 ? 39.983 6.019 4.588 1.00 78.88 310 VAL A C 1
ATOM 2447 O O . VAL A 1 310 ? 39.497 6.688 5.501 1.00 78.88 310 VAL A O 1
ATOM 2450 N N . ALA A 1 311 ? 40.277 4.725 4.746 1.00 76.06 311 ALA A N 1
ATOM 2451 C CA . ALA A 1 311 ? 40.123 4.030 6.021 1.00 76.06 311 ALA A CA 1
ATOM 2452 C C . ALA A 1 311 ? 41.124 4.537 7.074 1.00 76.06 311 ALA A C 1
ATOM 2454 O O . ALA A 1 311 ? 40.744 4.747 8.225 1.00 76.06 311 ALA A O 1
ATOM 2455 N N . GLU A 1 312 ? 42.371 4.794 6.677 1.00 85.94 312 GLU A N 1
ATOM 2456 C CA . GLU A 1 312 ? 43.415 5.349 7.543 1.00 85.94 312 GLU A CA 1
ATOM 2457 C C . GLU A 1 312 ? 43.076 6.776 7.998 1.00 85.94 312 GLU A C 1
ATOM 2459 O O . GLU A 1 312 ? 43.155 7.085 9.187 1.00 85.94 312 GLU A O 1
ATOM 2464 N N . GLU A 1 313 ? 42.577 7.626 7.094 1.00 82.75 313 GLU A N 1
ATOM 2465 C CA . GLU A 1 313 ? 42.110 8.971 7.445 1.00 82.75 313 GLU A CA 1
ATOM 2466 C C . GLU A 1 313 ? 40.906 8.930 8.405 1.00 82.75 313 GLU A C 1
ATOM 2468 O O . GLU A 1 313 ? 40.828 9.717 9.352 1.00 82.75 313 GLU A O 1
ATOM 2473 N N . SER A 1 314 ? 39.978 7.987 8.206 1.00 74.19 314 SER A N 1
ATOM 2474 C CA . SER A 1 314 ? 38.838 7.787 9.108 1.00 74.19 314 SER A CA 1
ATOM 2475 C C . SER A 1 314 ? 39.273 7.300 10.493 1.00 74.19 314 SER A C 1
ATOM 2477 O O . SER A 1 314 ? 38.722 7.760 11.493 1.00 74.19 314 SER A O 1
ATOM 2479 N N . ASN A 1 315 ? 40.258 6.401 10.572 1.00 76.94 315 ASN A N 1
ATOM 2480 C CA . ASN A 1 315 ? 40.801 5.930 11.847 1.00 76.94 315 ASN A CA 1
ATOM 2481 C C . ASN A 1 315 ? 41.560 7.037 12.583 1.00 76.94 315 ASN A C 1
ATOM 2483 O O . ASN A 1 315 ? 41.372 7.199 13.785 1.00 76.94 315 ASN A O 1
ATOM 2487 N N . ASN A 1 316 ? 42.336 7.859 11.875 1.00 85.19 316 ASN A N 1
ATOM 2488 C CA . ASN A 1 316 ? 43.038 8.990 12.484 1.00 85.19 316 ASN A CA 1
ATOM 2489 C C . ASN A 1 316 ? 42.063 10.032 13.048 1.00 85.19 316 ASN A C 1
ATOM 2491 O O . ASN A 1 316 ? 42.272 10.539 14.149 1.00 85.19 316 ASN A O 1
ATOM 2495 N N . LYS A 1 317 ? 40.952 10.301 12.349 1.00 80.12 317 LYS A N 1
ATOM 2496 C CA . LYS A 1 317 ? 39.880 11.173 12.861 1.00 80.12 317 LYS A CA 1
ATOM 2497 C C . LYS A 1 317 ? 39.198 10.587 14.096 1.00 80.12 317 LYS A C 1
ATOM 2499 O O . LYS A 1 317 ? 38.878 11.331 15.019 1.00 80.12 317 LYS A O 1
ATOM 2504 N N . MET A 1 318 ? 38.989 9.271 14.126 1.00 77.25 318 MET A N 1
ATOM 2505 C CA . MET A 1 318 ? 38.397 8.593 15.278 1.00 77.25 318 MET A CA 1
ATOM 2506 C C . MET A 1 318 ? 39.336 8.626 16.488 1.00 77.25 318 MET A C 1
ATOM 2508 O O . MET A 1 318 ? 38.890 8.961 17.578 1.00 77.25 318 MET A O 1
ATOM 2512 N N . ASN A 1 319 ? 40.632 8.378 16.287 1.00 79.25 319 ASN A N 1
ATOM 2513 C CA . ASN A 1 319 ? 41.641 8.446 17.345 1.00 79.25 319 ASN A CA 1
ATOM 2514 C C . ASN A 1 319 ? 41.783 9.867 17.904 1.00 79.25 319 ASN A C 1
ATOM 2516 O O . ASN A 1 319 ? 41.757 10.040 19.115 1.00 79.25 319 ASN A O 1
ATOM 2520 N N . MET A 1 320 ? 41.802 10.896 17.048 1.00 80.25 320 MET A N 1
ATOM 2521 C CA . MET A 1 320 ? 41.775 12.288 17.515 1.00 80.25 320 MET A CA 1
ATOM 2522 C C . MET A 1 320 ? 40.508 12.613 18.315 1.00 80.25 320 MET A C 1
ATOM 2524 O O . MET A 1 320 ? 40.581 13.309 19.323 1.00 80.25 320 MET A O 1
ATOM 2528 N N . ALA A 1 321 ? 39.343 12.110 17.896 1.00 72.62 321 ALA A N 1
ATOM 2529 C CA . ALA A 1 321 ? 38.106 12.297 18.650 1.00 72.62 321 ALA A CA 1
ATOM 2530 C C . ALA A 1 321 ? 38.151 11.580 20.012 1.00 72.62 321 ALA A C 1
ATOM 2532 O O . ALA A 1 321 ? 37.676 12.133 21.003 1.00 72.62 321 ALA A O 1
ATOM 2533 N N . TYR A 1 322 ? 38.755 10.390 20.075 1.00 73.25 322 TYR A N 1
ATOM 2534 C CA . TYR A 1 322 ? 38.980 9.657 21.320 1.00 73.25 322 TYR A CA 1
ATOM 2535 C C . TYR A 1 322 ? 39.944 10.388 22.259 1.00 73.25 322 TYR A C 1
ATOM 2537 O O . TYR A 1 322 ? 39.620 10.524 23.434 1.00 73.25 322 TYR A O 1
ATOM 2545 N N . ASP A 1 323 ? 41.055 10.931 21.760 1.00 76.06 323 ASP A N 1
ATOM 2546 C CA . ASP A 1 323 ? 42.013 11.700 22.568 1.00 76.06 323 ASP A CA 1
ATOM 2547 C C . ASP A 1 323 ? 41.395 12.996 23.110 1.00 76.06 323 ASP A C 1
ATOM 2549 O O . ASP A 1 323 ? 41.609 13.377 24.262 1.00 76.06 323 ASP A O 1
ATOM 2553 N N . VAL A 1 324 ? 40.575 13.671 22.300 1.00 75.31 324 VAL A N 1
ATOM 2554 C CA . VAL A 1 324 ? 39.835 14.866 22.727 1.00 75.31 324 VAL A CA 1
ATOM 2555 C C . VAL A 1 324 ? 38.802 14.516 23.800 1.00 75.31 324 VAL A C 1
ATOM 2557 O O . VAL A 1 324 ? 38.697 15.229 24.796 1.00 75.31 324 VAL A O 1
ATOM 2560 N N . MET A 1 325 ? 38.071 13.410 23.637 1.00 65.75 325 MET A N 1
ATOM 2561 C CA . MET A 1 325 ? 37.131 12.925 24.653 1.00 65.75 325 MET A CA 1
ATOM 2562 C C . MET A 1 325 ? 37.865 12.552 25.945 1.00 65.75 325 MET A C 1
ATOM 2564 O O . MET A 1 325 ? 37.444 12.958 27.024 1.00 65.75 325 MET A O 1
ATOM 2568 N N . ARG A 1 326 ? 38.995 11.847 25.851 1.00 72.12 326 ARG A N 1
ATOM 2569 C CA . ARG A 1 326 ? 39.796 11.425 27.005 1.00 72.12 326 ARG A CA 1
ATOM 2570 C C . ARG A 1 326 ? 40.283 12.620 27.836 1.00 72.12 326 ARG A C 1
ATOM 2572 O O . ARG A 1 326 ? 40.109 12.619 29.053 1.00 72.12 326 ARG A O 1
ATOM 2579 N N . LYS A 1 327 ? 40.743 13.687 27.170 1.00 75.69 327 LYS A N 1
ATOM 2580 C CA . LYS A 1 327 ? 41.110 14.965 27.808 1.00 75.69 327 LYS A CA 1
ATOM 2581 C C . LYS A 1 327 ? 39.921 15.718 28.403 1.00 75.69 327 LYS A C 1
ATOM 2583 O O . LYS A 1 327 ? 40.046 16.291 29.479 1.00 75.69 327 LYS A O 1
ATOM 2588 N N . MET A 1 328 ? 38.766 15.726 27.732 1.00 69.69 328 MET A N 1
ATOM 2589 C CA . MET A 1 328 ? 37.559 16.390 28.250 1.00 69.69 328 MET A CA 1
ATOM 2590 C C . MET A 1 328 ? 36.996 15.711 29.500 1.00 69.69 328 MET A C 1
ATOM 2592 O O . MET A 1 328 ? 36.415 16.388 30.345 1.00 69.69 328 MET A O 1
ATOM 2596 N N . TYR A 1 329 ? 37.154 14.393 29.615 1.00 70.69 329 TYR A N 1
ATOM 2597 C CA . TYR A 1 329 ? 36.626 13.608 30.730 1.00 70.69 329 TYR A CA 1
ATOM 2598 C C . TYR A 1 329 ? 37.654 13.331 31.837 1.00 70.69 329 TYR A C 1
ATOM 2600 O O . TYR A 1 329 ? 37.360 12.537 32.727 1.00 70.69 329 TYR A O 1
ATOM 2608 N N . GLY A 1 330 ? 38.826 13.981 31.809 1.00 72.00 330 GLY A N 1
ATOM 2609 C CA . GLY A 1 330 ? 39.851 13.830 32.851 1.00 72.00 330 GLY A CA 1
ATOM 2610 C C . GLY A 1 330 ? 40.375 12.397 32.983 1.00 72.00 330 GLY A C 1
ATOM 2611 O O . GLY A 1 330 ? 40.714 11.966 34.074 1.00 72.00 330 GLY A O 1
ATOM 2612 N N . MET A 1 331 ? 40.393 11.635 31.885 1.00 64.06 331 MET A N 1
ATOM 2613 C CA . MET A 1 331 ? 40.831 10.231 31.853 1.00 64.06 331 MET A CA 1
ATOM 2614 C C . MET A 1 331 ? 42.336 10.073 31.546 1.00 64.06 331 MET A C 1
ATOM 2616 O O . MET A 1 331 ? 42.785 8.996 31.146 1.00 64.06 331 MET A O 1
ATOM 2620 N N . ASP A 1 332 ? 43.104 11.151 31.713 1.00 60.41 332 ASP A N 1
ATOM 2621 C CA . ASP A 1 332 ? 44.566 11.195 31.557 1.00 60.41 332 ASP A CA 1
ATOM 2622 C C . ASP A 1 332 ? 45.291 11.274 32.916 1.00 60.41 332 ASP A C 1
ATOM 2624 O O . ASP A 1 332 ? 46.403 11.784 32.984 1.00 60.41 332 ASP A O 1
ATOM 2628 N N . ASP A 1 333 ? 44.682 10.748 33.983 1.00 56.75 333 ASP A N 1
ATOM 2629 C CA . ASP A 1 333 ? 45.334 10.592 35.288 1.00 56.75 333 ASP A CA 1
ATOM 2630 C C . ASP A 1 333 ? 45.720 9.121 35.514 1.00 56.75 333 ASP A C 1
ATOM 2632 O O . ASP A 1 333 ? 44.932 8.352 36.058 1.00 56.75 333 ASP A O 1
ATOM 2636 N N . GLU A 1 334 ? 46.932 8.743 35.097 1.00 52.72 334 GLU A N 1
ATOM 2637 C CA . GLU A 1 334 ? 47.760 7.735 35.780 1.00 52.72 334 GLU A CA 1
ATOM 2638 C C . GLU A 1 334 ? 49.241 8.172 35.671 1.00 52.72 334 GLU A C 1
ATOM 2640 O O . GLU A 1 334 ? 49.817 8.112 34.586 1.00 52.72 334 GLU A O 1
ATOM 2645 N N . ASP A 1 335 ? 49.766 8.644 36.813 1.00 42.94 335 ASP A N 1
ATOM 2646 C CA . ASP A 1 335 ? 51.157 8.903 37.263 1.00 42.94 335 ASP A CA 1
ATOM 2647 C C . ASP A 1 335 ? 52.165 9.695 36.398 1.00 42.94 335 ASP A C 1
ATOM 2649 O O . ASP A 1 335 ? 52.713 9.170 35.398 1.00 42.94 335 ASP A O 1
#

Foldseek 3Di:
DLVLLLVLLVLLLDLCSLVLLLLVLLLLCLAWPFLLALQLSVVVVVLSVVLVVLCVVVVVPSVVSSPDLVNSLSSLVSSVLSVQHDGDGDPDFDDLVRLVVCVVVVVVCVVVVVQAPQDDLLVVLDDPVFFAPVSRSLLRQLVVCLLVLVLRSNSSSLSNLQVLQPDPDHTGDDQQAPPPDDDSVSSGSVSSLLSSLCSLCVVQLPPPCSLVSLSVSCSSCVVSHDSVSNSSSSSSSSNNSSVVSVDVDRDHDDSVRRGDCPVSVVCSVCSVVSVVVVVVVVVPPPPPDDDDDDDDPVVVVVVVVVVVVVVVVVVVVVVVVVVVVCVVVVVPDDD

Secondary structure (DSSP, 8-state):
-HHHHHHHHHHHTSTTHHHHHHHHHHHHHHHHTGGGGTTHHHHHHHHHHHHHHHHHHTTT-HHHHHH-HHHHHHHHHHHHHHHHS---PPPPPPPHHHHHHHHHHHHHHHHTT-PPPPPHHHHHH--TTTS-HHHHHHHHHHHHHHHTT-HHHHHHHHHHHHHHHTSSSPPP----S-TT--GGGGG-HHHHHHHHHHHHIIIII-TTSHHHHHHHHHHHHGGGS-HHHHHHHHHHHHHHHHHHHH-S------HHHHS--HHHHHHHHSHHHHHHHHHHHHHHS--S---S---THHHHHHHHHHHHHHHHHHHHHHHHHHHHHHHHTT-----

Nearest PDB structures (foldseek):
  7pub-assembly1_Fh  TM=2.429E-01  e=1.020E+00  Trypanosoma brucei brucei
  8srk-assembly1_A  TM=1.403E-01  e=2.533E+00  Salpingoeca rosetta
  2nv7-assembly1_B  TM=1.682E-01  e=6.013E+00  Homo sapiens
  3gi8-assembly1_C  TM=9.749E-02  e=5.490E+00  Methanocaldococcus jannaschii

Organism: NCBI:txid1070528

Solvent-accessible surface area (backbone atoms only — not comparable to full-atom values): 18756 Å² total; per-residue (Å²): 109,68,68,60,48,44,52,52,54,55,40,44,72,39,100,60,18,74,76,46,46,60,29,51,54,50,37,54,37,26,60,37,33,21,50,79,49,39,33,49,55,45,54,49,50,54,55,49,48,54,50,52,51,49,33,57,75,40,73,68,37,53,67,63,36,66,67,33,66,71,53,50,43,56,48,41,47,61,53,32,51,66,69,63,45,75,74,42,61,59,82,84,73,69,49,68,70,56,47,57,68,47,41,61,63,49,50,53,41,53,71,72,68,73,51,61,65,92,31,75,42,36,62,72,64,54,45,88,92,46,29,37,72,67,55,50,58,52,38,9,42,26,50,48,21,28,73,70,40,37,52,72,59,22,42,45,41,51,43,45,51,58,52,46,51,73,40,94,76,58,70,54,52,60,83,61,47,58,87,90,52,63,72,76,70,27,61,38,53,62,42,55,52,52,49,34,54,46,46,39,23,77,70,70,52,29,88,80,46,30,59,48,36,39,52,51,52,47,65,75,30,42,92,68,36,50,75,70,41,50,54,38,40,50,50,26,52,50,46,39,43,14,45,34,61,76,29,100,65,69,63,74,58,54,67,83,80,76,42,79,55,64,68,39,52,55,49,50,72,48,45,62,56,50,54,53,49,53,54,49,53,66,67,64,55,78,73,87,78,82,84,78,96,72,72,83,72,58,60,62,56,50,56,50,52,53,51,52,52,54,51,50,52,51,49,53,53,50,50,53,52,49,54,52,49,36,62,75,68,66,69,78,79,80,134

Sequence (335 aa):
MTRSQRWAAELLCSETGVSRLEAILLAVWSEHVGSALARWPGVWHGHIGALREAWMHAGGDNRLFRNSPAIRHKIAECVGYLVVAAKKPRPSVPKSTDVFKEAEAVKARLHSGDAAPDQPSTYRVWETREDAPTLRTLGNELEHAIRTAQTSRALFWLVWILTLDGQKSQLAIKDRAPTHIQGKARKSLAWFLLALFKDMAARGLDVNQCIQQTLDCTAIVWNRLGIKYRKEVFATIVVMLCERVKSASIEVRQPIDCVDNRPIRTALEDINLVYDEIARDMKLVPTPGVPGTAKPETFKKQQKKQKDAVAEESNNKMNMAYDVMRKMYGMDDED